Protein AF-0000000067136831 (afdb_homodimer)

Radius of gyration: 32.84 Å; Cα contacts (8 Å, |Δi|>4): 340; chains: 2; bounding box: 104×107×67 Å

Nearest PDB structures (foldseek):
  3hhc-assembly2_B  TM=8.754E-01  e=2.405E-08  Homo sapiens
  3hhc-assembly1_C  TM=9.043E-01  e=6.981E-08  Homo sapiens
  5t5w-assembly1_C  TM=9.043E-01  e=8.073E-08  Homo sapiens
  3og6-assembly1_A  TM=8.996E-01  e=2.844E-07  Homo sapiens
  3og4-assembly1_A  TM=9.057E-01  e=4.845E-07  Homo sapiens

Foldseek 3Di:
DPPPPPPPPPPPPPPPPCPPPPVPVPVQPQLQLLCLLDDDPVLVVLLVVLLVVVVVVPVVDDDDKDDQLLDDPDDLLVFALLLLLVSLLLLLVLLLVCLVPPPDPVNVVSSVSNNVVSVVSNVSSVVNCCRPPVPDDHDPRSVVSSVSNVVRVVVIDSNVSNVNSSNCVVVSSVSSSLSSCHNNRD/DPPPPPPPPPPPPPPPPPPPPPVPVVVPPQLQLLCLLDDDPVLVVLLVVLLVVVVVVPVVDDDDKDDQLLDDPDDLLVFALLLLLVSLLLLLVLLLVCLVPPPDPVNVVSSVSNNVVSVVSNVSSVVNCCRPPVPDDHDPRSVVSSVSNVVRVVVIDSNVSNVNSSNCVVVSSVSSSLSSCHNNRD

Solvent-accessible surface area (backbone atoms only — not comparable to full-atom values): 21625 Å² total; per-residue (Å²): 135,83,78,73,77,76,76,73,74,76,73,73,74,74,69,78,72,73,73,66,78,64,73,68,70,62,72,75,82,64,61,80,42,55,63,47,56,59,63,54,67,67,56,54,49,36,42,47,52,37,39,54,54,45,52,58,50,49,43,57,32,76,45,66,35,92,70,68,70,86,69,68,98,70,61,71,54,78,47,54,54,70,44,30,46,52,51,42,43,53,55,45,52,55,38,48,54,32,56,75,58,52,85,50,73,88,45,55,71,51,31,49,62,39,42,54,52,53,52,51,49,46,52,51,49,52,53,30,40,52,71,76,44,66,81,68,72,69,49,72,70,55,44,53,51,50,50,52,37,54,51,45,64,69,72,50,53,73,65,44,52,40,50,51,36,51,76,40,42,62,58,50,52,51,48,40,22,37,37,30,44,38,88,73,32,113,136,84,80,76,76,77,77,76,76,74,76,71,74,75,69,77,71,75,74,64,79,63,72,69,70,61,71,75,82,62,62,79,42,54,63,46,56,59,62,55,66,68,57,52,51,37,43,48,51,36,40,54,54,45,53,60,49,48,43,57,32,75,44,66,34,90,70,70,72,86,68,70,97,68,61,70,54,79,46,53,54,69,44,31,47,52,51,41,44,54,55,44,52,54,38,47,53,32,57,75,57,54,85,51,72,87,43,57,71,51,32,49,61,39,42,53,53,52,51,52,49,45,51,51,48,52,51,30,40,53,71,76,43,67,80,69,71,69,48,71,70,55,45,52,51,52,51,51,38,53,52,45,66,70,70,50,52,72,65,44,50,39,50,51,38,51,74,40,42,63,58,52,51,50,48,40,22,37,37,29,44,39,87,71,32,114

Organism: Gallus gallus (NCBI:txid9031)

InterPro domains:
  IPR029177 Interferon lambda [PF15177] (28-181)
  IPR029177 Interferon lambda [PTHR31943] (1-186)
  IPR038326 Interferon lambda superfamily [G3DSA:1.20.1250.60] (29-186)

Secondary structure (DSSP, 8-state):
---------------------------------GGGGS--HHHHHHHHHHHHHHHHHHHTS----S--TT--SS-GGGS-HHHHHHHHHHHHHHHHHHHHS-SSGGGHHHHHHHHHHHHHHHHHHHHHHHHH-TT----HHHHHHHHHHHHHHHHS-HHHHHHHHHHTHHHHHHHHHHHHTGGG--/---------------------------------GGGGS--HHHHHHHHHHHHHHHHHHHTS----S--TT--SS-GGGS-HHHHHHHHHHHHHHHHHHHHS-SSGGGHHHHHHHHHHHHHHHHHHHHHHHHH-TT----HHHHHHHHHHHHHHHHS-HHHHHHHHHHTHHHHHHHHHHHHTGGG--

Structure (mmCIF, N/CA/C/O backbone):
data_AF-0000000067136831-model_v1
#
loop_
_entity.id
_entity.type
_entity.pdbx_description
1 polymer 'Interferon lambda 3'
#
loop_
_atom_site.group_PDB
_atom_site.id
_atom_site.type_symbol
_atom_site.label_atom_id
_atom_site.label_alt_id
_atom_site.label_comp_id
_atom_site.label_asym_id
_atom_site.label_entity_id
_atom_site.label_seq_id
_atom_site.pdbx_PDB_ins_code
_atom_site.Cartn_x
_atom_site.Cartn_y
_atom_site.Cartn_z
_atom_site.occupancy
_atom_site.B_iso_or_equiv
_atom_site.auth_seq_id
_atom_site.auth_comp_id
_atom_site.auth_asym_id
_atom_site.auth_atom_id
_atom_site.pdbx_PDB_model_num
ATOM 1 N N . MET A 1 1 ? -68.812 -74.5 21.797 1 30.7 1 MET A N 1
ATOM 2 C CA . MET A 1 1 ? -68.312 -74.062 20.5 1 30.7 1 MET A CA 1
ATOM 3 C C . MET A 1 1 ? -67.875 -72.625 20.516 1 30.7 1 MET A C 1
ATOM 5 O O . MET A 1 1 ? -68.688 -71.75 20.406 1 30.7 1 MET A O 1
ATOM 9 N N . VAL A 1 2 ? -66.875 -72.25 21.516 1 35.44 2 VAL A N 1
ATOM 10 C CA . VAL A 1 2 ? -66.375 -70.938 21.859 1 35.44 2 VAL A CA 1
ATOM 11 C C . VAL A 1 2 ? -65.688 -70.312 20.656 1 35.44 2 VAL A C 1
ATOM 13 O O . VAL A 1 2 ? -64.75 -70.938 20.125 1 35.44 2 VAL A O 1
ATOM 16 N N . CYS A 1 3 ? -66.375 -69.625 19.812 1 36.09 3 CYS A N 1
ATOM 17 C CA . CYS A 1 3 ? -66 -68.875 18.641 1 36.09 3 CYS A CA 1
ATOM 18 C C . CYS A 1 3 ? -64.812 -67.875 18.984 1 36.09 3 CYS A C 1
ATOM 20 O O . CYS A 1 3 ? -65.062 -66.938 19.688 1 36.09 3 CYS A O 1
ATOM 22 N N . TYR A 1 4 ? -63.656 -68.438 19.406 1 35.69 4 TYR A N 1
ATOM 23 C CA . TYR A 1 4 ? -62.531 -67.562 19.688 1 35.69 4 TYR A CA 1
ATOM 24 C C . TYR A 1 4 ? -62.188 -66.688 18.484 1 35.69 4 TYR A C 1
ATOM 26 O O . TYR A 1 4 ? -62 -67.188 17.375 1 35.69 4 TYR A O 1
ATOM 34 N N . GLY A 1 5 ? -62.875 -65.562 18.422 1 35.06 5 GLY A N 1
ATOM 35 C CA . GLY A 1 5 ? -62.656 -64.5 17.406 1 35.06 5 GLY A CA 1
ATOM 36 C C . GLY A 1 5 ? -61.188 -64.188 17.203 1 35.06 5 GLY A C 1
ATOM 37 O O . GLY A 1 5 ? -60.5 -63.844 18.156 1 35.06 5 GLY A O 1
ATOM 38 N N . VAL A 1 6 ? -60.469 -64.938 16.328 1 42.94 6 VAL A N 1
ATOM 39 C CA . VAL A 1 6 ? -59.094 -64.812 15.891 1 42.94 6 VAL A CA 1
ATOM 40 C C . VAL A 1 6 ? -58.844 -63.406 15.367 1 42.94 6 VAL A C 1
ATOM 42 O O . VAL A 1 6 ? -59.469 -62.969 14.375 1 42.94 6 VAL A O 1
ATOM 45 N N . THR A 1 7 ? -58.781 -62.375 16.312 1 41.31 7 THR A N 1
ATOM 46 C CA . THR A 1 7 ? -58.406 -61.062 15.867 1 41.31 7 THR A CA 1
ATOM 47 C C . THR A 1 7 ? -57.125 -61.125 15.023 1 41.31 7 THR A C 1
ATOM 49 O O . THR A 1 7 ? -56.062 -61.562 15.5 1 41.31 7 THR A O 1
ATOM 52 N N . ILE A 1 8 ? -57.25 -61.312 13.758 1 37.69 8 ILE A N 1
ATOM 53 C CA . ILE A 1 8 ? -56.219 -61.312 12.758 1 37.69 8 ILE A CA 1
ATOM 54 C C . ILE A 1 8 ? -55.469 -59.969 12.766 1 37.69 8 ILE A C 1
ATOM 56 O O . ILE A 1 8 ? -56.062 -58.938 12.484 1 37.69 8 ILE A O 1
ATOM 60 N N . ILE A 1 9 ? -54.656 -59.75 13.828 1 41.06 9 ILE A N 1
ATOM 61 C CA . ILE A 1 9 ? -53.875 -58.531 13.789 1 41.06 9 ILE A CA 1
ATOM 62 C C . ILE A 1 9 ? -53 -58.531 12.539 1 41.06 9 ILE A C 1
ATOM 64 O O . ILE A 1 9 ? -52.156 -59.406 12.359 1 41.06 9 ILE A O 1
ATOM 68 N N . LEU A 1 10 ? -53.625 -58.125 11.422 1 38.44 10 LEU A N 1
ATOM 69 C CA . LEU A 1 10 ? -52.875 -57.938 10.18 1 38.44 10 LEU A CA 1
ATOM 70 C C . LEU A 1 10 ? -51.719 -57 10.383 1 38.44 10 LEU A C 1
ATOM 72 O O . LEU A 1 10 ? -51.906 -55.781 10.625 1 38.44 10 LEU A O 1
ATOM 76 N N . VAL A 1 11 ? -50.656 -57.406 11.094 1 41.5 11 VAL A N 1
ATOM 77 C CA . VAL A 1 11 ? -49.469 -56.594 11.195 1 41.5 11 VAL A CA 1
ATOM 78 C C . VAL A 1 11 ? -48.906 -56.312 9.797 1 41.5 11 VAL A C 1
ATOM 80 O O . VAL A 1 11 ? -48.531 -57.219 9.062 1 41.5 11 VAL A O 1
ATOM 83 N N . GLY A 1 12 ? -49.625 -55.312 9.117 1 36.88 12 GLY A N 1
ATOM 84 C CA . GLY A 1 12 ? -49.094 -54.844 7.84 1 36.88 12 GLY A CA 1
ATOM 85 C C . GLY A 1 12 ? -47.594 -54.656 7.859 1 36.88 12 GLY A C 1
ATOM 86 O O . GLY A 1 12 ? -47.031 -54.031 8.766 1 36.88 12 GLY A O 1
ATOM 87 N N . THR A 1 13 ? -46.812 -55.688 7.492 1 39.78 13 THR A N 1
ATOM 88 C CA . THR A 1 13 ? -45.375 -55.531 7.285 1 39.78 13 THR A CA 1
ATOM 89 C C . THR A 1 13 ? -45.094 -54.312 6.402 1 39.78 13 THR A C 1
ATOM 91 O O . THR A 1 13 ? -45.562 -54.25 5.266 1 39.78 13 THR A O 1
ATOM 94 N N . LEU A 1 14 ? -45.25 -53.062 7.012 1 41.44 14 LEU A N 1
ATOM 95 C CA . LEU A 1 14 ? -44.719 -51.938 6.242 1 41.44 14 LEU A CA 1
ATOM 96 C C . LEU A 1 14 ? -43.406 -52.312 5.566 1 41.44 14 LEU A C 1
ATOM 98 O O . LEU A 1 14 ? -42.5 -52.781 6.223 1 41.44 14 LEU A O 1
ATOM 102 N N . GLY A 1 15 ? -43.5 -52.781 4.348 1 37.03 15 GLY A N 1
ATOM 103 C CA . GLY A 1 15 ? -42.375 -53 3.463 1 37.03 15 GLY A CA 1
ATOM 104 C C . GLY A 1 15 ? -41.281 -51.938 3.635 1 37.03 15 GLY A C 1
ATOM 105 O O . GLY A 1 15 ? -41.562 -50.812 3.996 1 37.03 15 GLY A O 1
ATOM 106 N N . SER A 1 16 ? -40.156 -52.375 4.203 1 39.25 16 SER A N 1
ATOM 107 C CA . SER A 1 16 ? -38.906 -51.625 4.262 1 39.25 16 SER A CA 1
ATOM 108 C C . SER A 1 16 ? -38.656 -50.844 2.969 1 39.25 16 SER A C 1
ATOM 110 O O . SER A 1 16 ? -38.531 -51.438 1.895 1 39.25 16 SER A O 1
ATOM 112 N N . LEU A 1 17 ? -39.469 -49.719 2.744 1 40.5 17 LEU A N 1
ATOM 113 C CA . LEU A 1 17 ? -39 -48.875 1.659 1 40.5 17 LEU A CA 1
ATOM 114 C C . LEU A 1 17 ? -37.5 -48.844 1.584 1 40.5 17 LEU A C 1
ATOM 116 O O . LEU A 1 17 ? -36.812 -48.594 2.586 1 40.5 17 LEU A O 1
ATOM 120 N N . LEU A 1 18 ? -36.906 -49.719 0.789 1 37.38 18 LEU A N 1
ATOM 121 C CA . LEU A 1 18 ? -35.5 -49.625 0.376 1 37.38 18 LEU A CA 1
ATOM 122 C C . LEU A 1 18 ? -35.094 -48.188 0.104 1 37.38 18 LEU A C 1
ATOM 124 O O . LEU A 1 18 ? -35.625 -47.562 -0.826 1 37.38 18 LEU A O 1
ATOM 128 N N . VAL A 1 19 ? -35.156 -47.281 1.199 1 42.97 19 VAL A N 1
ATOM 129 C CA . VAL A 1 19 ? -34.438 -46.031 0.984 1 42.97 19 VAL A CA 1
ATOM 130 C C . VAL A 1 19 ? -33.188 -46.312 0.148 1 42.97 19 VAL A C 1
ATOM 132 O O . VAL A 1 19 ? -32.281 -47 0.581 1 42.97 19 VAL A O 1
ATOM 135 N N . GLY A 1 20 ? -33.312 -46.688 -1.126 1 37.66 20 GLY A N 1
ATOM 136 C CA . GLY A 1 20 ? -32.125 -46.688 -1.985 1 37.66 20 GLY A CA 1
ATOM 137 C C . GLY A 1 20 ? -31.109 -45.625 -1.596 1 37.66 20 GLY A C 1
ATOM 138 O O . GLY A 1 20 ? -31.453 -44.594 -1.014 1 37.66 20 GLY A O 1
ATOM 139 N N . ALA A 1 21 ? -29.891 -46.031 -1.22 1 42.84 21 ALA A N 1
ATOM 140 C CA . ALA A 1 21 ? -28.656 -45.25 -1.042 1 42.84 21 ALA A CA 1
ATOM 141 C C . ALA A 1 21 ? -28.562 -44.125 -2.062 1 42.84 21 ALA A C 1
ATOM 143 O O . ALA A 1 21 ? -28.281 -44.375 -3.236 1 42.84 21 ALA A O 1
ATOM 144 N N . PHE A 1 22 ? -29.656 -43.25 -2.195 1 41.94 22 PHE A N 1
ATOM 145 C CA . PHE A 1 22 ? -29.188 -42.125 -2.996 1 41.94 22 PHE A CA 1
ATOM 146 C C . PHE A 1 22 ? -27.75 -41.781 -2.674 1 41.94 22 PHE A C 1
ATOM 148 O O . PHE A 1 22 ? -27.359 -41.719 -1.504 1 41.94 22 PHE A O 1
ATOM 155 N N . PRO A 1 23 ? -26.812 -42.219 -3.502 1 41.09 23 PRO A N 1
ATOM 156 C CA . PRO A 1 23 ? -25.469 -41.719 -3.168 1 41.09 23 PRO A CA 1
ATOM 157 C C . PRO A 1 23 ? -25.5 -40.312 -2.613 1 41.09 23 PRO A C 1
ATOM 159 O O . PRO A 1 23 ? -26.203 -39.438 -3.146 1 41.09 23 PRO A O 1
ATOM 162 N N . GLN A 1 24 ? -25.812 -40.094 -1.325 1 41.28 24 GLN A N 1
ATOM 163 C CA . GLN A 1 24 ? -25.453 -38.781 -0.805 1 41.28 24 GLN A CA 1
ATOM 164 C C . GLN A 1 24 ? -24.25 -38.219 -1.54 1 41.28 24 GLN A C 1
ATOM 166 O O . GLN A 1 24 ? -23.156 -38.781 -1.495 1 41.28 24 GLN A O 1
ATOM 171 N N . VAL A 1 25 ? -24.422 -37.844 -2.824 1 40.97 25 VAL A N 1
ATOM 172 C CA . VAL A 1 25 ? -23.359 -37 -3.365 1 40.97 25 VAL A CA 1
ATOM 173 C C . VAL A 1 25 ? -22.656 -36.25 -2.229 1 40.97 25 VAL A C 1
ATOM 175 O O . VAL A 1 25 ? -23.266 -35.438 -1.523 1 40.97 25 VAL A O 1
ATOM 178 N N . THR A 1 26 ? -21.891 -36.938 -1.388 1 42.97 26 THR A N 1
ATOM 179 C CA . THR A 1 26 ? -21.016 -36.188 -0.503 1 42.97 26 THR A CA 1
ATOM 180 C C . THR A 1 26 ? -20.719 -34.812 -1.105 1 42.97 26 THR A C 1
ATOM 182 O O . THR A 1 26 ? -20.312 -34.719 -2.268 1 42.97 26 THR A O 1
ATOM 185 N N . PRO A 1 27 ? -21.438 -33.844 -0.8 1 44.62 27 PRO A N 1
ATOM 186 C CA . PRO A 1 27 ? -20.984 -32.594 -1.421 1 44.62 27 PRO A CA 1
ATOM 187 C C . PRO A 1 27 ? -19.469 -32.562 -1.652 1 44.62 27 PRO A C 1
ATOM 189 O O . PRO A 1 27 ? -18.703 -33.094 -0.843 1 44.62 27 PRO A O 1
ATOM 192 N N . LYS A 1 28 ? -18.859 -32.906 -2.834 1 49.09 28 LYS A N 1
ATOM 193 C CA . LYS A 1 28 ? -17.469 -32.688 -3.193 1 49.09 28 LYS A CA 1
ATOM 194 C C . LYS A 1 28 ? -16.734 -31.859 -2.146 1 49.09 28 LYS A C 1
ATOM 196 O O . LYS A 1 28 ? -17.172 -30.75 -1.825 1 49.09 28 LYS A O 1
ATOM 201 N N . LYS A 1 29 ? -16.156 -32.312 -1.142 1 51.41 29 LYS A N 1
ATOM 202 C CA . LYS A 1 29 ? -15.258 -31.625 -0.209 1 51.41 29 LYS A CA 1
ATOM 203 C C . LYS A 1 29 ? -14.453 -30.547 -0.915 1 51.41 29 LYS A C 1
ATOM 205 O O . LYS A 1 29 ? -13.469 -30.844 -1.597 1 51.41 29 LYS A O 1
ATOM 210 N N . SER A 1 30 ? -14.961 -29.562 -1.666 1 55.94 30 SER A N 1
ATOM 211 C CA . SER A 1 30 ? -14.328 -28.438 -2.348 1 55.94 30 SER A CA 1
ATOM 212 C C . SER A 1 30 ? -13.211 -27.828 -1.502 1 55.94 30 SER A C 1
ATOM 214 O O . SER A 1 30 ? -13.266 -27.891 -0.271 1 55.94 30 SER A O 1
ATOM 216 N N . CYS A 1 31 ? -11.961 -27.922 -2.021 1 69.62 31 CYS A N 1
ATOM 217 C CA . CYS A 1 31 ? -10.789 -27.375 -1.342 1 69.62 31 CYS A CA 1
ATOM 218 C C . CYS A 1 31 ? -11.109 -26.031 -0.71 1 69.62 31 CYS A C 1
ATOM 220 O O . CYS A 1 31 ? -11.805 -25.203 -1.311 1 69.62 31 CYS A O 1
ATOM 222 N N . SER A 1 32 ? -11.188 -25.984 0.589 1 79.44 32 SER A N 1
ATOM 223 C CA . SER A 1 32 ? -11.633 -24.859 1.388 1 79.44 32 SER A CA 1
ATOM 224 C C . SER A 1 32 ? -10.719 -23.656 1.201 1 79.44 32 SER A C 1
ATOM 226 O O . SER A 1 32 ? -9.797 -23.438 1.997 1 79.44 32 SER A O 1
ATOM 228 N N . LEU A 1 33 ? -10.492 -23.172 -0.05 1 93.06 33 LEU A N 1
ATOM 229 C CA . LEU A 1 33 ? -9.812 -21.891 -0.263 1 93.06 33 LEU A CA 1
ATOM 230 C C . LEU A 1 33 ? -10.742 -20.734 0.068 1 93.06 33 LEU A C 1
ATOM 232 O O . LEU A 1 33 ? -10.328 -19.562 0 1 93.06 33 LEU A O 1
ATOM 236 N N . SER A 1 34 ? -11.938 -21.031 0.552 1 91.81 34 SER A N 1
ATOM 237 C CA . SER A 1 34 ? -12.961 -20.016 0.737 1 91.81 34 SER A CA 1
ATOM 238 C C . SER A 1 34 ? -12.555 -19.016 1.814 1 91.81 34 SER A C 1
ATOM 240 O O . SER A 1 34 ? -12.914 -17.828 1.745 1 91.81 34 SER A O 1
ATOM 242 N N . LYS A 1 35 ? -11.758 -19.5 2.697 1 93.25 35 LYS A N 1
ATOM 243 C CA . LYS A 1 35 ? -11.359 -18.625 3.797 1 93.25 35 LYS A CA 1
ATOM 244 C C . LYS A 1 35 ? -10.453 -17.5 3.305 1 93.25 35 LYS A C 1
ATOM 246 O O . LYS A 1 35 ? -10.352 -16.453 3.947 1 93.25 35 LYS A O 1
ATOM 251 N N . TYR A 1 36 ? -9.883 -17.688 2.141 1 96.25 36 TYR A N 1
ATOM 252 C CA . TYR A 1 36 ? -8.922 -16.703 1.646 1 96.25 36 TYR A CA 1
ATOM 253 C C . TYR A 1 36 ? -9.625 -15.633 0.827 1 96.25 36 TYR A C 1
ATOM 255 O O . TYR A 1 36 ? -8.984 -14.703 0.333 1 96.25 36 TYR A O 1
ATOM 263 N N . GLN A 1 37 ? -10.938 -15.703 0.713 1 94.12 37 GLN A N 1
ATOM 264 C CA . GLN A 1 37 ? -11.703 -14.609 0.135 1 94.12 37 GLN A CA 1
ATOM 265 C C . GLN A 1 37 ? -11.68 -13.383 1.046 1 94.12 37 GLN A C 1
ATOM 267 O O . GLN A 1 37 ? -11.766 -12.25 0.572 1 94.12 37 GLN A O 1
ATOM 272 N N . PHE A 1 38 ? -11.594 -13.734 2.293 1 92.44 38 PHE A N 1
ATOM 273 C CA . PHE A 1 38 ? -11.523 -12.688 3.307 1 92.44 38 PHE A CA 1
ATOM 274 C C . PHE A 1 38 ? -10.461 -13.016 4.352 1 92.44 38 PHE A C 1
ATOM 276 O O . PHE A 1 38 ? -10.789 -13.438 5.461 1 92.44 38 PHE A O 1
ATOM 283 N N . PRO A 1 39 ? -9.25 -12.711 3.957 1 92.94 39 PRO A N 1
ATOM 284 C CA . PRO A 1 39 ? -8.203 -13.008 4.941 1 92.94 39 PRO A CA 1
ATOM 285 C C . PRO A 1 39 ? -8.422 -12.289 6.27 1 92.94 39 PRO A C 1
ATOM 287 O O . PRO A 1 39 ? -9 -11.195 6.297 1 92.94 39 PRO A O 1
ATOM 290 N N . ALA A 1 40 ? -7.953 -12.891 7.312 1 94.31 40 ALA A N 1
ATOM 291 C CA . ALA A 1 40 ? -8.109 -12.312 8.641 1 94.31 40 ALA A CA 1
ATOM 292 C C . ALA A 1 40 ? -7.461 -10.93 8.727 1 94.31 40 ALA A C 1
ATOM 294 O O . ALA A 1 40 ? -6.375 -10.719 8.18 1 94.31 40 ALA A O 1
ATOM 295 N N . PRO A 1 41 ? -8.07 -10.039 9.406 1 94.5 41 PRO A N 1
ATOM 296 C CA . PRO A 1 41 ? -7.547 -8.68 9.523 1 94.5 41 PRO A CA 1
ATOM 297 C C . PRO A 1 41 ? -6.145 -8.641 10.125 1 94.5 41 PRO A C 1
ATOM 299 O O . PRO A 1 41 ? -5.328 -7.793 9.75 1 94.5 41 PRO A O 1
ATOM 302 N N . LEU A 1 42 ? -5.879 -9.547 11.008 1 95.94 42 LEU A N 1
ATOM 303 C CA . LEU A 1 42 ? -4.562 -9.578 11.633 1 95.94 42 LEU A CA 1
ATOM 304 C C . LEU A 1 42 ? -3.479 -9.906 10.617 1 95.94 42 LEU A C 1
ATOM 306 O O . LEU A 1 42 ? -2.383 -9.336 10.664 1 95.94 42 LEU A O 1
ATOM 310 N N . GLU A 1 43 ? -3.822 -10.828 9.758 1 96.56 43 GLU A N 1
ATOM 311 C CA . GLU A 1 43 ? -2.877 -11.195 8.703 1 96.56 43 GLU A CA 1
ATOM 312 C C . GLU A 1 43 ? -2.643 -10.031 7.746 1 96.56 43 GLU A C 1
ATOM 314 O O . GLU A 1 43 ? -1.502 -9.758 7.367 1 96.56 43 GLU A O 1
ATOM 319 N N . LEU A 1 44 ? -3.68 -9.344 7.398 1 96.38 44 LEU A N 1
ATOM 320 C CA . LEU A 1 44 ? -3.576 -8.211 6.484 1 96.38 44 LEU A CA 1
ATOM 321 C C . LEU A 1 44 ? -2.783 -7.07 7.117 1 96.38 44 LEU A C 1
ATOM 323 O O . LEU A 1 44 ? -1.976 -6.422 6.445 1 96.38 44 LEU A O 1
ATOM 327 N N . LYS A 1 45 ? -3.031 -6.887 8.391 1 94.94 45 LYS A N 1
ATOM 328 C CA . LYS A 1 45 ? -2.297 -5.852 9.109 1 94.94 45 LYS A CA 1
ATOM 329 C C . LYS A 1 45 ? -0.803 -6.164 9.156 1 94.94 45 LYS A C 1
ATOM 331 O O . LYS A 1 45 ? 0.028 -5.266 9 1 94.94 45 LYS A O 1
ATOM 336 N N . ALA A 1 46 ? -0.477 -7.414 9.367 1 97.12 46 ALA A N 1
ATOM 337 C CA . ALA A 1 46 ? 0.923 -7.828 9.391 1 97.12 46 ALA A CA 1
ATOM 338 C C . ALA A 1 46 ? 1.592 -7.598 8.039 1 97.12 46 ALA A C 1
ATOM 340 O O . ALA A 1 46 ? 2.73 -7.129 7.977 1 97.12 46 ALA A O 1
ATOM 341 N N . VAL A 1 47 ? 0.91 -7.938 7.012 1 97.62 47 VAL A N 1
ATOM 342 C CA . VAL A 1 47 ? 1.44 -7.75 5.664 1 97.62 47 VAL A CA 1
ATOM 343 C C . VAL A 1 47 ? 1.615 -6.258 5.383 1 97.62 47 VAL A C 1
ATOM 345 O O . VAL A 1 47 ? 2.627 -5.844 4.812 1 97.62 47 VAL A O 1
ATOM 348 N N . TRP A 1 48 ? 0.671 -5.504 5.828 1 94.75 48 TRP A N 1
ATOM 349 C CA . TRP A 1 48 ? 0.729 -4.055 5.652 1 94.75 48 TRP A CA 1
ATOM 350 C C . TRP A 1 48 ? 1.939 -3.469 6.371 1 94.75 48 TRP A C 1
ATOM 352 O O . TRP A 1 48 ? 2.684 -2.67 5.793 1 94.75 48 TRP A O 1
ATOM 362 N N . 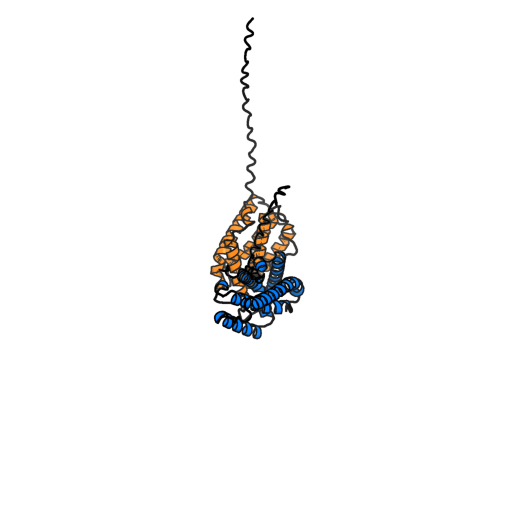ARG A 1 49 ? 2.119 -3.838 7.551 1 94.44 49 ARG A N 1
ATOM 363 C CA . ARG A 1 49 ? 3.24 -3.346 8.344 1 94.44 49 ARG A CA 1
ATOM 364 C C . ARG A 1 49 ? 4.574 -3.699 7.688 1 94.44 49 ARG A C 1
ATOM 366 O O . ARG A 1 49 ? 5.488 -2.873 7.645 1 94.44 49 ARG A O 1
ATOM 373 N N . MET A 1 50 ? 4.633 -4.879 7.266 1 97.06 50 MET A N 1
ATOM 374 C CA . MET A 1 50 ? 5.848 -5.32 6.586 1 97.06 50 MET A CA 1
ATOM 375 C C . MET A 1 50 ? 6.129 -4.461 5.359 1 97.06 50 MET A C 1
ATOM 377 O O . MET A 1 50 ? 7.25 -3.994 5.164 1 97.06 50 MET A O 1
ATOM 381 N N . LYS A 1 51 ? 5.117 -4.281 4.566 1 96.44 51 LYS A N 1
ATOM 382 C CA . LYS A 1 51 ? 5.305 -3.498 3.35 1 96.44 51 LYS A CA 1
ATOM 383 C C . LYS A 1 51 ? 5.707 -2.062 3.674 1 96.44 51 LYS A C 1
ATOM 385 O O . LYS A 1 51 ? 6.605 -1.508 3.039 1 96.44 51 LYS A O 1
ATOM 390 N N . GLU A 1 52 ? 5.062 -1.502 4.645 1 93.06 52 GLU A N 1
ATOM 391 C CA . GLU A 1 52 ? 5.387 -0.137 5.051 1 93.06 52 GLU A CA 1
ATOM 392 C C . GLU A 1 52 ? 6.84 -0.025 5.504 1 93.06 52 GLU A C 1
ATOM 394 O O . GLU A 1 52 ? 7.539 0.918 5.129 1 93.06 52 GLU A O 1
ATOM 399 N N . GLN A 1 53 ? 7.188 -0.935 6.297 1 93.19 53 GLN A N 1
ATOM 400 C CA . GLN A 1 53 ? 8.57 -0.938 6.754 1 93.19 53 GLN A CA 1
ATOM 401 C C . GLN A 1 53 ? 9.539 -1.073 5.578 1 93.19 53 GLN A C 1
ATOM 403 O O . GLN A 1 53 ? 10.57 -0.4 5.535 1 93.19 53 GLN A O 1
ATOM 408 N N . PHE A 1 54 ? 9.227 -1.904 4.656 1 94.81 54 PHE A N 1
ATOM 409 C CA . PHE A 1 54 ? 10.102 -2.129 3.514 1 94.81 54 PHE A CA 1
ATOM 410 C C . PHE A 1 54 ? 10.195 -0.878 2.646 1 94.81 54 PHE A C 1
ATOM 412 O O . PHE A 1 54 ? 11.258 -0.57 2.102 1 94.81 54 PHE A O 1
ATOM 419 N N . GLU A 1 55 ? 9.086 -0.225 2.463 1 92.31 55 GLU A N 1
ATOM 420 C CA . GLU A 1 55 ? 9.086 1.014 1.69 1 92.31 55 GLU A CA 1
ATOM 421 C C . GLU A 1 55 ? 10.039 2.041 2.291 1 92.31 55 GLU A C 1
ATOM 423 O O . GLU A 1 55 ? 10.75 2.734 1.562 1 92.31 55 GLU A O 1
ATOM 428 N N . ASP A 1 56 ? 10.125 2.062 3.605 1 89.19 56 ASP A N 1
ATOM 429 C CA . ASP A 1 56 ? 11.062 2.957 4.285 1 89.19 56 ASP A CA 1
ATOM 430 C C . ASP A 1 56 ? 12.508 2.553 4.012 1 89.19 56 ASP A C 1
ATOM 432 O O . ASP A 1 56 ? 13.375 3.41 3.832 1 89.19 56 ASP A O 1
ATOM 436 N N . ILE A 1 57 ? 12.633 1.307 3.943 1 88.44 57 ILE A N 1
ATOM 437 C CA . ILE A 1 57 ? 13.977 0.786 3.695 1 88.44 57 ILE A CA 1
ATOM 438 C C . ILE A 1 57 ? 14.375 1.057 2.246 1 88.44 57 ILE A C 1
ATOM 440 O O . ILE A 1 57 ? 15.508 1.445 1.97 1 88.44 57 ILE A O 1
ATOM 444 N N . MET A 1 58 ? 13.469 0.838 1.381 1 88.12 58 MET A N 1
ATOM 445 C CA . MET A 1 58 ? 13.727 0.98 -0.049 1 88.12 58 MET A CA 1
ATOM 446 C C . MET A 1 58 ? 14.102 2.418 -0.395 1 88.12 58 MET A C 1
ATOM 448 O O . MET A 1 58 ? 14.922 2.654 -1.28 1 88.12 58 MET A O 1
ATOM 452 N N . LEU A 1 59 ? 13.508 3.426 0.297 1 87.5 59 LEU A N 1
ATOM 453 C CA . LEU A 1 59 ? 13.797 4.836 0.064 1 87.5 59 LEU A CA 1
ATOM 454 C C . LEU A 1 59 ? 15.266 5.141 0.355 1 87.5 59 LEU A C 1
ATOM 456 O O . LEU A 1 59 ? 15.875 5.98 -0.314 1 87.5 59 LEU A O 1
ATOM 460 N N . LEU A 1 60 ? 15.875 4.355 1.207 1 85.75 60 LEU A N 1
ATOM 461 C CA . LEU A 1 60 ? 17.219 4.676 1.674 1 85.75 60 LEU A CA 1
ATOM 462 C C . LEU A 1 60 ? 18.266 3.807 0.976 1 85.75 60 LEU A C 1
ATOM 464 O O . LEU A 1 60 ? 19.453 3.9 1.271 1 85.75 60 LEU A O 1
ATOM 468 N N . THR A 1 61 ? 17.766 2.979 0.125 1 82.81 61 THR A N 1
ATOM 469 C CA . THR A 1 61 ? 18.703 2.074 -0.543 1 82.81 61 THR A CA 1
ATOM 470 C C . THR A 1 61 ? 18.609 2.229 -2.059 1 82.81 61 THR A C 1
ATOM 472 O O . THR A 1 61 ? 17.562 2.609 -2.588 1 82.81 61 THR A O 1
ATOM 475 N N . ASN A 1 62 ? 19.703 2.072 -2.65 1 77.31 62 ASN A N 1
ATOM 476 C CA . ASN A 1 62 ? 19.766 2.092 -4.109 1 77.31 62 ASN A CA 1
ATOM 477 C C . ASN A 1 62 ? 19.391 0.736 -4.703 1 77.31 62 ASN A C 1
ATOM 479 O O . ASN A 1 62 ? 20.016 -0.278 -4.387 1 77.31 62 ASN A O 1
ATOM 483 N N . ARG A 1 63 ? 18.219 0.727 -5.418 1 76.5 63 ARG A N 1
ATOM 484 C CA . ARG A 1 63 ? 17.797 -0.518 -6.059 1 76.5 63 ARG A CA 1
ATOM 485 C C . ARG A 1 63 ? 17.312 -0.264 -7.484 1 76.5 63 ARG A C 1
ATOM 487 O O . ARG A 1 63 ? 16.375 0.512 -7.695 1 76.5 63 ARG A O 1
ATOM 494 N N . LYS A 1 64 ? 18.094 -0.633 -8.383 1 84.44 64 LYS A N 1
ATOM 495 C CA . LYS A 1 64 ? 17.625 -0.618 -9.766 1 84.44 64 LYS A CA 1
ATOM 496 C C . LYS A 1 64 ? 17.406 -2.035 -10.289 1 84.44 64 LYS A C 1
ATOM 498 O O . LYS A 1 64 ? 18.359 -2.818 -10.383 1 84.44 64 LYS A O 1
ATOM 503 N N . CYS A 1 65 ? 16.203 -2.287 -10.539 1 91.25 65 CYS A N 1
ATOM 504 C CA . CYS A 1 65 ? 15.828 -3.596 -11.07 1 91.25 65 CYS A CA 1
ATOM 505 C C . CYS A 1 65 ? 15.672 -3.545 -12.578 1 91.25 65 CYS A C 1
ATOM 507 O O . CYS A 1 65 ? 15.547 -2.465 -13.164 1 91.25 65 CYS A O 1
ATOM 509 N N . ASN A 1 66 ? 15.773 -4.754 -13.195 1 90.25 66 ASN A N 1
ATOM 510 C CA . ASN A 1 66 ? 15.781 -4.797 -14.656 1 90.25 66 ASN A CA 1
ATOM 511 C C . ASN A 1 66 ? 14.453 -5.32 -15.203 1 90.25 66 ASN A C 1
ATOM 513 O O . ASN A 1 66 ? 14.156 -5.141 -16.391 1 90.25 66 ASN A O 1
ATOM 517 N N . THR A 1 67 ? 13.773 -5.945 -14.266 1 89.19 67 THR A N 1
ATOM 518 C CA . THR A 1 67 ? 12.57 -6.609 -14.742 1 89.19 67 THR A CA 1
ATOM 519 C C . THR A 1 67 ? 11.406 -6.383 -13.781 1 89.19 67 THR A C 1
ATOM 521 O O . THR A 1 67 ? 11.609 -6.234 -12.578 1 89.19 67 THR A O 1
ATOM 524 N N . ARG A 1 68 ? 10.273 -6.344 -14.383 1 90.81 68 ARG A N 1
ATOM 525 C CA . ARG A 1 68 ? 9.031 -6.352 -13.617 1 90.81 68 ARG A CA 1
ATOM 526 C C . ARG A 1 68 ? 8.5 -7.77 -13.453 1 90.81 68 ARG A C 1
ATOM 528 O O . ARG A 1 68 ? 7.734 -8.258 -14.289 1 90.81 68 ARG A O 1
ATOM 535 N N . LEU A 1 69 ? 8.742 -8.312 -12.367 1 93.88 69 LEU A N 1
ATOM 536 C CA . LEU A 1 69 ? 8.57 -9.75 -12.18 1 93.88 69 LEU A CA 1
ATOM 537 C C . LEU A 1 69 ? 7.094 -10.125 -12.172 1 93.88 69 LEU A C 1
ATOM 539 O O . LEU A 1 69 ? 6.715 -11.164 -12.719 1 93.88 69 LEU A O 1
ATOM 543 N N . PHE A 1 70 ? 6.199 -9.289 -11.648 1 94.12 70 PHE A N 1
ATOM 544 C CA . PHE A 1 70 ? 4.801 -9.664 -11.469 1 94.12 70 PHE A CA 1
ATOM 545 C C . PHE A 1 70 ? 3.932 -9.062 -12.562 1 94.12 70 PHE A C 1
ATOM 547 O O . PHE A 1 70 ? 2.703 -9.156 -12.508 1 94.12 70 PHE A O 1
ATOM 554 N N . HIS A 1 71 ? 4.562 -8.406 -13.492 1 91.62 71 HIS A N 1
ATOM 555 C CA . HIS A 1 71 ? 3.801 -7.746 -14.547 1 91.62 71 HIS A CA 1
ATOM 556 C C . HIS A 1 71 ? 3.203 -8.766 -15.516 1 91.62 71 HIS A C 1
ATOM 558 O O . HIS A 1 71 ? 3.861 -9.742 -15.883 1 91.62 71 HIS A O 1
ATOM 564 N N . ARG A 1 72 ? 2.043 -8.555 -15.852 1 92.12 72 ARG A N 1
ATOM 565 C CA . ARG A 1 72 ? 1.348 -9.336 -16.859 1 92.12 72 ARG A CA 1
ATOM 566 C C . ARG A 1 72 ? 0.347 -8.484 -17.625 1 92.12 72 ARG A C 1
ATOM 568 O O . ARG A 1 72 ? -0.18 -7.504 -17.094 1 92.12 72 ARG A O 1
ATOM 575 N N . LYS A 1 73 ? 0.078 -8.797 -18.859 1 90.44 73 LYS A N 1
ATOM 576 C CA . LYS A 1 73 ? -0.773 -8.008 -19.734 1 90.44 73 LYS A CA 1
ATOM 577 C C . LYS A 1 73 ? -2.219 -8.492 -19.703 1 90.44 73 LYS A C 1
ATOM 579 O O . LYS A 1 73 ? -3.066 -8.008 -20.453 1 90.44 73 LYS A O 1
ATOM 584 N N . TRP A 1 74 ? -2.479 -9.516 -18.891 1 93.81 74 TRP A N 1
ATOM 585 C CA . TRP A 1 74 ? -3.811 -10.109 -18.781 1 93.81 74 TRP A CA 1
ATOM 586 C C . TRP A 1 74 ? -4.285 -10.117 -17.328 1 93.81 74 TRP A C 1
ATOM 588 O O . TRP A 1 74 ? -3.482 -9.969 -16.406 1 93.81 74 TRP A O 1
ATOM 598 N N . ASP A 1 75 ? -5.625 -10.281 -17.25 1 94.94 75 ASP A N 1
ATOM 599 C CA . ASP A 1 75 ? -6.25 -10.32 -15.93 1 94.94 75 ASP A CA 1
ATOM 600 C C . ASP A 1 75 ? -6.418 -11.758 -15.438 1 94.94 75 ASP A C 1
ATOM 602 O O . ASP A 1 75 ? -6.812 -12.633 -16.203 1 94.94 75 ASP A O 1
ATOM 606 N N . ILE A 1 76 ? -6.145 -11.938 -14.18 1 96.44 76 ILE A N 1
ATOM 607 C CA . ILE A 1 76 ? -6.223 -13.266 -13.578 1 96.44 76 ILE A CA 1
ATOM 608 C C . ILE A 1 76 ? -7.641 -13.82 -13.734 1 96.44 76 ILE A C 1
ATOM 610 O O . ILE A 1 76 ? -7.832 -15.039 -13.828 1 96.44 76 ILE A O 1
ATOM 614 N N . ALA A 1 77 ? -8.602 -12.992 -13.844 1 96.56 77 ALA A N 1
ATOM 615 C CA . ALA A 1 77 ? -10 -13.43 -13.938 1 96.56 77 ALA A CA 1
ATOM 616 C C . ALA A 1 77 ? -10.266 -14.141 -15.258 1 96.56 77 ALA A C 1
ATOM 618 O O . ALA A 1 77 ? -11.242 -14.875 -15.383 1 96.56 77 ALA A O 1
ATOM 619 N N . GLU A 1 78 ? -9.438 -13.914 -16.234 1 96 78 GLU A N 1
ATOM 620 C CA . GLU A 1 78 ? -9.578 -14.531 -17.547 1 96 78 GLU A CA 1
ATOM 621 C C . GLU A 1 78 ? -9.109 -15.984 -17.531 1 96 78 GLU A C 1
ATOM 623 O O . GLU A 1 78 ? -9.391 -16.75 -18.453 1 96 78 GLU A O 1
ATOM 628 N N . LEU A 1 79 ? -8.422 -16.438 -16.469 1 97.31 79 LEU A N 1
ATOM 629 C CA . LEU A 1 79 ? -7.836 -17.766 -16.391 1 97.31 79 LEU A CA 1
ATOM 630 C C . LEU A 1 79 ? -8.828 -18.766 -15.781 1 97.31 79 LEU A C 1
ATOM 632 O O . LEU A 1 79 ? -9.766 -18.359 -15.094 1 97.31 79 LEU A O 1
ATOM 636 N N . SER A 1 80 ? -8.609 -20 -16.125 1 96.31 80 SER A N 1
ATOM 637 C CA . SER A 1 80 ? -9.367 -21.047 -15.438 1 96.31 80 SER A CA 1
ATOM 638 C C . SER A 1 80 ? -8.992 -21.125 -13.961 1 96.31 80 SER A C 1
ATOM 640 O O . SER A 1 80 ? -7.93 -20.656 -13.555 1 96.31 80 SER A O 1
ATOM 642 N N . VAL A 1 81 ? -9.789 -21.719 -13.156 1 95.19 81 VAL A N 1
ATOM 643 C CA . VAL A 1 81 ? -9.578 -21.781 -11.711 1 95.19 81 VAL A CA 1
ATOM 644 C C . VAL A 1 81 ? -8.266 -22.5 -11.406 1 95.19 81 VAL A C 1
ATOM 646 O O . VAL A 1 81 ? -7.438 -21.984 -10.641 1 95.19 81 VAL A O 1
ATOM 649 N N . PRO A 1 82 ? -7.941 -23.625 -12.031 1 96.81 82 PRO A N 1
ATOM 650 C CA . PRO A 1 82 ? -6.652 -24.266 -11.75 1 96.81 82 PRO A CA 1
ATOM 651 C C . PRO A 1 82 ? -5.465 -23.406 -12.18 1 96.81 82 PRO A C 1
ATOM 653 O O . PRO A 1 82 ? -4.422 -23.422 -11.516 1 96.81 82 PRO A O 1
ATOM 656 N N . ASP A 1 83 ? -5.629 -22.688 -13.305 1 98.25 83 ASP A N 1
ATOM 657 C CA . ASP A 1 83 ? -4.582 -21.766 -13.734 1 98.25 83 ASP A CA 1
ATOM 658 C C . ASP A 1 83 ? -4.355 -20.672 -12.695 1 98.25 83 ASP A C 1
ATOM 660 O O . ASP A 1 83 ? -3.213 -20.281 -12.43 1 98.25 83 ASP A O 1
ATOM 664 N N . ARG A 1 84 ? -5.449 -20.188 -12.141 1 98.06 84 ARG A N 1
ATOM 665 C CA . ARG A 1 84 ? -5.336 -19.156 -11.125 1 98.06 84 ARG A CA 1
ATOM 666 C C . ARG A 1 84 ? -4.59 -19.656 -9.898 1 98.06 84 ARG A C 1
ATOM 668 O O . ARG A 1 84 ? -3.736 -18.969 -9.344 1 98.06 84 ARG A O 1
ATOM 675 N N . ILE A 1 85 ? -4.902 -2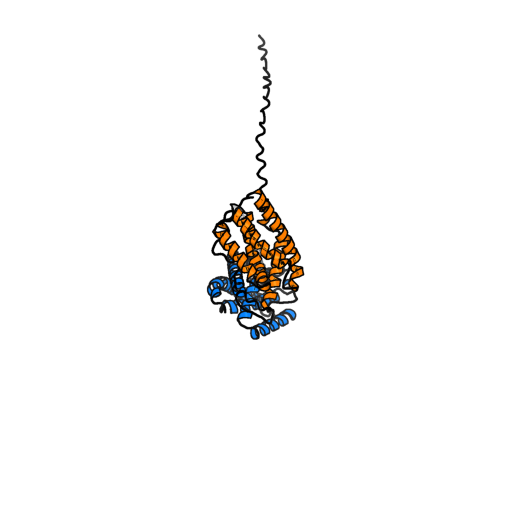0.859 -9.484 1 97.69 85 ILE A N 1
ATOM 676 C CA . ILE A 1 85 ? -4.246 -21.469 -8.336 1 97.69 85 ILE A CA 1
ATOM 677 C C . ILE A 1 85 ? -2.756 -21.625 -8.625 1 97.69 85 ILE A C 1
ATOM 679 O O . ILE A 1 85 ? -1.914 -21.312 -7.781 1 97.69 85 ILE A O 1
ATOM 683 N N . THR A 1 86 ? -2.461 -22.031 -9.789 1 98.25 86 THR A N 1
ATOM 684 C CA . THR A 1 86 ? -1.076 -22.234 -10.203 1 98.25 86 THR A CA 1
ATOM 685 C C . THR A 1 86 ? -0.317 -20.922 -10.234 1 98.25 86 THR A C 1
ATOM 687 O O . THR A 1 86 ? 0.84 -20.844 -9.812 1 98.25 86 THR A O 1
ATOM 690 N N . LEU A 1 87 ? -0.962 -19.891 -10.734 1 98.44 87 LEU A N 1
ATOM 691 C CA . LEU A 1 87 ? -0.355 -18.562 -10.781 1 98.44 87 LEU A CA 1
ATOM 692 C C . LEU A 1 87 ? -0.008 -18.078 -9.383 1 98.44 87 LEU A C 1
ATOM 694 O O . LEU A 1 87 ? 1.12 -17.641 -9.133 1 98.44 87 LEU A O 1
ATOM 698 N N . VAL A 1 88 ? -0.992 -18.188 -8.492 1 98.5 88 VAL A N 1
ATOM 699 C CA . VAL A 1 88 ? -0.8 -17.688 -7.129 1 98.5 88 VAL A CA 1
ATOM 700 C C . VAL A 1 88 ? 0.291 -18.5 -6.434 1 98.5 88 VAL A C 1
ATOM 702 O O . VAL A 1 88 ? 1.106 -17.938 -5.691 1 98.5 88 VAL A O 1
ATOM 705 N N . GLU A 1 89 ? 0.315 -19.719 -6.695 1 98.19 89 GLU A N 1
ATOM 706 C CA . GLU A 1 89 ? 1.354 -20.562 -6.109 1 98.19 89 GLU A CA 1
ATOM 707 C C . GLU A 1 89 ? 2.744 -20.125 -6.551 1 98.19 89 GLU A C 1
ATOM 709 O O . GLU A 1 89 ? 3.674 -20.078 -5.746 1 98.19 89 GLU A O 1
ATOM 714 N N . ALA A 1 90 ? 2.859 -19.812 -7.785 1 98.25 90 ALA A N 1
ATOM 715 C CA . ALA A 1 90 ? 4.145 -19.359 -8.305 1 98.25 90 ALA A CA 1
ATOM 716 C C . ALA A 1 90 ? 4.551 -18.031 -7.672 1 98.25 90 ALA A C 1
ATOM 718 O O . ALA A 1 90 ? 5.715 -17.828 -7.316 1 98.25 90 ALA A O 1
ATOM 719 N N . GLU A 1 91 ? 3.627 -17.141 -7.574 1 98.62 91 GLU A N 1
ATOM 720 C CA . GLU A 1 91 ? 3.883 -15.875 -6.906 1 98.62 91 GLU A CA 1
ATOM 721 C C . GLU A 1 91 ? 4.316 -16.094 -5.461 1 98.62 91 GLU A C 1
ATOM 723 O O . GLU A 1 91 ? 5.262 -15.453 -4.988 1 98.62 91 GLU A O 1
ATOM 728 N N . LEU A 1 92 ? 3.621 -17.016 -4.797 1 98.62 92 LEU A N 1
ATOM 729 C CA . LEU A 1 92 ? 3.904 -17.281 -3.395 1 98.62 92 LEU A CA 1
ATOM 730 C C . LEU A 1 92 ? 5.27 -17.953 -3.236 1 98.62 92 LEU A C 1
ATOM 732 O O . LEU A 1 92 ? 5.969 -17.719 -2.248 1 98.62 92 LEU A O 1
ATOM 736 N N . ASP A 1 93 ? 5.598 -18.734 -4.184 1 98.06 93 ASP A N 1
ATOM 737 C CA . ASP A 1 93 ? 6.906 -19.391 -4.137 1 98.06 93 ASP A CA 1
ATOM 738 C C . ASP A 1 93 ? 8.023 -18.344 -4.074 1 98.06 93 ASP A C 1
ATOM 740 O O . ASP A 1 93 ? 8.93 -18.453 -3.246 1 98.06 93 ASP A O 1
ATOM 744 N N . LEU A 1 94 ? 7.93 -17.406 -4.895 1 98.06 94 LEU A N 1
ATOM 745 C CA . LEU A 1 94 ? 8.922 -16.328 -4.891 1 98.06 94 LEU A CA 1
ATOM 746 C C . LEU A 1 94 ? 8.859 -15.539 -3.588 1 98.06 94 LEU A C 1
ATOM 748 O O . LEU A 1 94 ? 9.891 -15.273 -2.971 1 98.06 94 LEU A O 1
ATOM 752 N N . THR A 1 95 ? 7.672 -15.156 -3.17 1 98.31 95 THR A N 1
ATOM 753 C CA . THR A 1 95 ? 7.48 -14.32 -1.992 1 98.31 95 THR A CA 1
ATOM 754 C C . THR A 1 95 ? 7.977 -15.023 -0.735 1 98.31 95 THR A C 1
ATOM 756 O O . THR A 1 95 ? 8.688 -14.43 0.077 1 98.31 95 THR A O 1
ATOM 759 N N . ILE A 1 96 ? 7.672 -16.266 -0.611 1 98.38 96 ILE A N 1
ATOM 760 C CA . ILE A 1 96 ? 8.078 -17.047 0.555 1 98.38 96 ILE A CA 1
ATOM 761 C C . ILE A 1 96 ? 9.594 -17.219 0.562 1 98.38 96 ILE A C 1
ATOM 763 O O . ILE A 1 96 ? 10.234 -17.109 1.612 1 98.38 96 ILE A O 1
ATOM 767 N N . THR A 1 97 ? 10.133 -17.438 -0.574 1 96.62 97 THR A N 1
ATOM 768 C CA . THR A 1 97 ? 11.578 -17.594 -0.681 1 96.62 97 THR A CA 1
ATOM 769 C C . THR A 1 97 ? 12.297 -16.344 -0.184 1 96.62 97 THR A C 1
ATOM 771 O O . THR A 1 97 ? 13.258 -16.438 0.589 1 96.62 97 THR A O 1
ATOM 774 N N . VAL A 1 98 ? 11.852 -15.219 -0.598 1 96 98 VAL A N 1
ATOM 775 C CA . VAL A 1 98 ? 12.539 -13.984 -0.248 1 96 98 VAL A CA 1
ATOM 776 C C . VAL A 1 98 ? 12.305 -13.656 1.226 1 96 98 VAL A C 1
ATOM 778 O O . VAL A 1 98 ? 13.195 -13.133 1.9 1 96 98 VAL A O 1
ATOM 781 N N . LEU A 1 99 ? 11.094 -13.961 1.771 1 97 99 LEU A N 1
ATOM 782 C CA . LEU A 1 99 ? 10.781 -13.648 3.164 1 97 99 LEU A CA 1
ATOM 783 C C . LEU A 1 99 ? 11.523 -14.594 4.105 1 97 99 LEU A C 1
ATOM 785 O O . LEU A 1 99 ? 11.766 -14.258 5.266 1 97 99 LEU A O 1
ATOM 789 N N . THR A 1 100 ? 11.828 -15.766 3.637 1 95.5 100 THR A N 1
ATOM 790 C CA . THR A 1 100 ? 12.586 -16.719 4.434 1 95.5 100 THR A CA 1
ATOM 791 C C . THR A 1 100 ? 14.031 -16.281 4.598 1 95.5 100 THR A C 1
ATOM 793 O O . THR A 1 100 ? 14.648 -16.516 5.637 1 95.5 100 THR A O 1
ATOM 796 N N . ASN A 1 101 ? 14.5 -15.562 3.516 1 92.5 101 ASN A N 1
ATOM 797 C CA . ASN A 1 101 ? 15.867 -15.062 3.531 1 92.5 101 ASN A CA 1
ATOM 798 C C . ASN A 1 101 ? 15.938 -13.602 3.102 1 92.5 101 ASN A C 1
ATOM 800 O O . ASN A 1 101 ? 16.484 -13.281 2.045 1 92.5 101 ASN A O 1
ATOM 804 N N . PRO A 1 102 ? 15.477 -12.797 4.008 1 92.69 102 PRO A N 1
ATOM 805 C CA . PRO A 1 102 ? 15.461 -11.383 3.613 1 92.69 102 PRO A CA 1
ATOM 806 C C . PRO A 1 102 ? 16.859 -10.781 3.514 1 92.69 102 PRO A C 1
ATOM 808 O O . PRO A 1 102 ? 17.734 -11.125 4.309 1 92.69 102 PRO A O 1
ATOM 811 N N . THR A 1 103 ? 17.016 -10.016 2.527 1 89 103 THR A N 1
ATOM 812 C CA . THR A 1 103 ? 18.281 -9.328 2.352 1 89 103 THR A CA 1
ATOM 813 C C . THR A 1 103 ? 18.422 -8.164 3.33 1 89 103 THR A C 1
ATOM 815 O O . THR A 1 103 ? 19.531 -7.715 3.625 1 89 103 THR A O 1
ATOM 818 N N . THR A 1 104 ? 17.297 -7.715 3.727 1 85 104 THR A N 1
ATOM 819 C CA . THR A 1 104 ? 17.25 -6.602 4.664 1 85 104 THR A CA 1
ATOM 820 C C . THR A 1 104 ? 17.062 -7.102 6.094 1 85 104 THR A C 1
ATOM 822 O O . THR A 1 104 ? 15.992 -7.602 6.441 1 85 104 THR A O 1
ATOM 825 N N . GLN A 1 105 ? 17.953 -6.988 6.902 1 86 105 GLN A N 1
ATOM 826 C CA . GLN A 1 105 ? 17.953 -7.547 8.25 1 86 105 GLN A CA 1
ATOM 827 C C . GLN A 1 105 ? 16.828 -6.957 9.086 1 86 105 GLN A C 1
ATOM 829 O O . GLN A 1 105 ? 16.219 -7.656 9.906 1 86 105 GLN A O 1
ATOM 834 N N . ARG A 1 106 ? 16.453 -5.715 8.82 1 86.44 106 ARG A N 1
ATOM 835 C CA . ARG A 1 106 ? 15.438 -5.027 9.617 1 86.44 106 ARG A CA 1
ATOM 836 C C . ARG A 1 106 ? 14.055 -5.617 9.367 1 86.44 106 ARG A C 1
ATOM 838 O O . ARG A 1 106 ? 13.125 -5.391 10.148 1 86.44 106 ARG A O 1
ATOM 845 N N . LEU A 1 107 ? 13.992 -6.469 8.359 1 92.69 107 LEU A N 1
ATOM 846 C CA . LEU A 1 107 ? 12.695 -7.02 7.973 1 92.69 107 LEU A CA 1
ATOM 847 C C . LEU A 1 107 ? 12.477 -8.391 8.609 1 92.69 107 LEU A C 1
ATOM 849 O O . LEU A 1 107 ? 11.359 -8.914 8.594 1 92.69 107 LEU A O 1
ATOM 853 N N . ALA A 1 108 ? 13.422 -8.984 9.195 1 89.94 108 ALA A N 1
ATOM 854 C CA . ALA A 1 108 ? 13.352 -10.367 9.656 1 89.94 108 ALA A CA 1
ATOM 855 C C . ALA A 1 108 ? 12.234 -10.547 10.68 1 89.94 108 ALA A C 1
ATOM 857 O O . ALA A 1 108 ? 11.461 -11.5 10.594 1 89.94 108 ALA A O 1
ATOM 858 N N . GLU A 1 109 ? 12.117 -9.656 11.516 1 91.88 109 GLU A N 1
ATOM 859 C CA . GLU A 1 109 ? 11.102 -9.773 12.555 1 91.88 109 GLU A CA 1
ATOM 860 C C . GLU A 1 109 ? 9.703 -9.547 12 1 91.88 109 GLU A C 1
ATOM 862 O O . GLU A 1 109 ? 8.781 -10.32 12.281 1 91.88 109 GLU A O 1
ATOM 867 N N . THR A 1 110 ? 9.586 -8.586 11.227 1 94.81 110 THR A N 1
ATOM 868 C CA . THR A 1 110 ? 8.266 -8.203 10.742 1 94.81 110 THR A CA 1
ATOM 869 C C . THR A 1 110 ? 7.777 -9.18 9.672 1 94.81 110 THR A C 1
ATOM 871 O O . THR A 1 110 ? 6.574 -9.273 9.406 1 94.81 110 THR A O 1
ATOM 874 N N . CYS A 1 111 ? 8.672 -9.961 9.156 1 96.25 111 CYS A N 1
ATOM 875 C CA . CYS A 1 111 ? 8.312 -10.883 8.086 1 96.25 111 CYS A CA 1
ATOM 876 C C . CYS A 1 111 ? 7.762 -12.188 8.648 1 96.25 111 CYS A C 1
ATOM 878 O O . CYS A 1 111 ? 7.156 -12.977 7.922 1 96.25 111 CYS A O 1
ATOM 880 N N . GLN A 1 112 ? 7.91 -12.469 9.922 1 95.81 112 GLN A N 1
ATOM 881 C CA . GLN A 1 112 ? 7.621 -13.773 10.5 1 95.81 112 GLN A CA 1
ATOM 882 C C . GLN A 1 112 ? 6.148 -14.133 10.344 1 95.81 112 GLN A C 1
ATOM 884 O O . GLN A 1 112 ? 5.816 -15.195 9.812 1 95.81 112 GLN A O 1
ATOM 889 N N . GLN A 1 113 ? 5.273 -13.211 10.695 1 97.19 113 GLN A N 1
ATOM 890 C CA . GLN A 1 113 ? 3.842 -13.492 10.641 1 97.19 113 GLN A CA 1
ATOM 891 C C . GLN A 1 113 ? 3.355 -13.602 9.195 1 97.19 113 GLN A C 1
ATOM 893 O O . GLN A 1 113 ? 2.672 -14.562 8.836 1 97.19 113 GLN A O 1
ATOM 898 N N . PRO A 1 114 ? 3.709 -12.633 8.344 1 98.31 114 PRO A N 1
ATOM 899 C CA . PRO A 1 114 ? 3.336 -12.797 6.941 1 98.31 114 PRO A CA 1
ATOM 900 C C . PRO A 1 114 ? 3.852 -14.102 6.34 1 98.31 114 PRO A C 1
ATOM 902 O O . PRO A 1 114 ? 3.135 -14.766 5.59 1 98.31 114 PRO A O 1
ATOM 905 N N . LEU A 1 115 ? 5.059 -14.477 6.754 1 98.19 115 LEU A N 1
ATOM 906 C CA . LEU A 1 115 ? 5.656 -15.703 6.234 1 98.19 115 LEU A CA 1
ATOM 907 C C . LEU A 1 115 ? 4.844 -16.922 6.652 1 98.19 115 LEU A C 1
ATOM 909 O O . LEU A 1 115 ? 4.574 -17.812 5.836 1 98.19 115 LEU A O 1
ATOM 913 N N . ALA A 1 116 ? 4.457 -17 7.832 1 97.81 116 ALA A N 1
ATOM 914 C CA . ALA A 1 116 ? 3.641 -18.109 8.32 1 97.81 116 ALA A CA 1
ATOM 915 C C . ALA A 1 116 ? 2.303 -18.172 7.59 1 97.81 116 ALA A C 1
ATOM 917 O O . ALA A 1 116 ? 1.858 -19.25 7.18 1 97.81 116 ALA A O 1
ATOM 918 N N . PHE A 1 117 ? 1.689 -17.094 7.445 1 98.44 117 PHE A N 1
ATOM 919 C CA . PHE A 1 117 ? 0.41 -16.984 6.754 1 98.44 117 PHE A CA 1
ATOM 920 C C . PHE A 1 117 ? 0.532 -17.469 5.312 1 98.44 117 PHE A C 1
ATOM 922 O O . PHE A 1 117 ? -0.221 -18.344 4.879 1 98.44 117 PHE A O 1
ATOM 929 N N . LEU A 1 118 ? 1.513 -16.922 4.617 1 98.5 118 LEU A N 1
ATOM 930 C CA . LEU A 1 118 ? 1.665 -17.234 3.201 1 98.5 118 LEU A CA 1
ATOM 931 C C . LEU A 1 118 ? 2.07 -18.688 3.002 1 98.5 118 LEU A C 1
ATOM 933 O O . LEU A 1 118 ? 1.68 -19.312 2.014 1 98.5 118 LEU A O 1
ATOM 937 N N . THR A 1 119 ? 2.84 -19.25 3.914 1 98.25 119 THR A N 1
ATOM 938 C CA . THR A 1 119 ? 3.221 -20.656 3.842 1 98.25 119 THR A CA 1
ATOM 939 C C . THR A 1 119 ? 1.998 -21.547 3.984 1 98.25 119 THR A C 1
ATOM 941 O O . THR A 1 119 ? 1.854 -22.531 3.256 1 98.25 119 THR A O 1
ATOM 944 N N . GLN A 1 120 ? 1.175 -21.156 4.898 1 97.12 120 GLN A N 1
ATOM 945 C CA . GLN A 1 120 ? -0.066 -21.906 5.059 1 97.12 120 GLN A CA 1
ATOM 946 C C . GLN A 1 120 ? -0.918 -21.844 3.793 1 97.12 120 GLN A C 1
ATOM 948 O O . GLN A 1 120 ? -1.497 -22.844 3.373 1 97.12 120 GLN A O 1
ATOM 953 N N . VAL A 1 12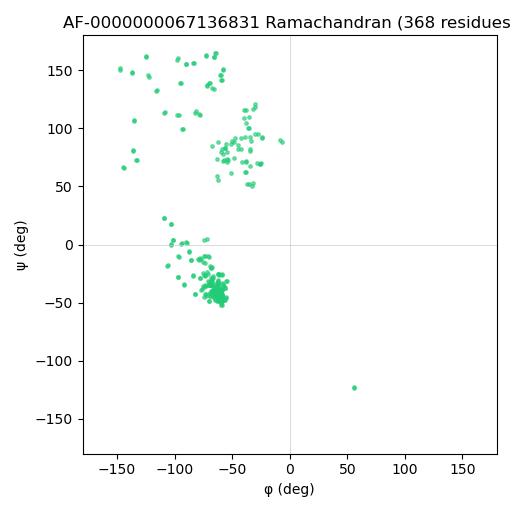1 ? -1.013 -20.672 3.26 1 97.88 121 VAL A N 1
ATOM 954 C CA . VAL A 1 121 ? -1.774 -20.484 2.029 1 97.88 121 VAL A CA 1
ATOM 955 C C . VAL A 1 121 ? -1.229 -21.406 0.939 1 97.88 121 VAL A C 1
ATOM 957 O O . VAL A 1 121 ? -1.994 -22.078 0.24 1 97.88 121 VAL A O 1
ATOM 960 N N . GLN A 1 122 ? 0.044 -21.391 0.804 1 98.06 122 GLN A N 1
ATOM 961 C CA . GLN A 1 122 ? 0.678 -22.188 -0.239 1 98.06 122 GLN A CA 1
ATOM 962 C C . GLN A 1 122 ? 0.355 -23.672 -0.068 1 98.06 122 GLN A C 1
ATOM 964 O O . GLN A 1 122 ? 0.056 -24.359 -1.044 1 98.06 122 GLN A O 1
ATOM 969 N N . GLU A 1 123 ? 0.43 -24.125 1.093 1 96.5 123 GLU A N 1
ATOM 970 C CA . GLU A 1 123 ? 0.1 -25.516 1.368 1 96.5 123 GLU A CA 1
ATOM 971 C C . GLU A 1 123 ? -1.344 -25.828 0.983 1 96.5 123 GLU A C 1
ATOM 973 O O . GLU A 1 123 ? -1.614 -26.844 0.35 1 96.5 123 GLU A O 1
ATOM 978 N N . ASP A 1 124 ? -2.193 -24.938 1.382 1 96.62 124 ASP A N 1
ATOM 979 C CA . ASP A 1 124 ? -3.602 -25.141 1.062 1 96.62 124 ASP A CA 1
ATOM 980 C C . ASP A 1 124 ? -3.826 -25.156 -0.448 1 96.62 124 ASP A C 1
ATOM 982 O O . ASP A 1 124 ? -4.629 -25.938 -0.956 1 96.62 124 ASP A O 1
ATOM 986 N N . LEU A 1 125 ? -3.162 -24.25 -1.127 1 97.38 125 LEU A N 1
ATOM 987 C CA . LEU A 1 125 ? -3.291 -24.188 -2.58 1 97.38 125 LEU A CA 1
ATOM 988 C C . LEU A 1 125 ? -2.824 -25.5 -3.223 1 97.38 125 LEU A C 1
ATOM 990 O O . LEU A 1 125 ? -3.486 -26.016 -4.117 1 97.38 125 LEU A O 1
ATOM 994 N N . ARG A 1 126 ? -1.751 -26.016 -2.793 1 95.44 126 ARG A N 1
ATOM 995 C CA . ARG A 1 126 ? -1.205 -27.25 -3.336 1 95.44 126 ARG A CA 1
ATOM 996 C C . ARG A 1 126 ? -2.145 -28.422 -3.076 1 95.44 126 ARG A C 1
ATOM 998 O O . ARG A 1 126 ? -2.371 -29.25 -3.961 1 95.44 126 ARG A O 1
ATOM 1005 N N . ASP A 1 127 ? -2.658 -28.422 -1.896 1 94.69 127 ASP A N 1
ATOM 1006 C CA . ASP A 1 127 ? -3.607 -29.469 -1.555 1 94.69 127 ASP A CA 1
ATOM 1007 C C . ASP A 1 127 ? -4.852 -29.406 -2.439 1 94.69 127 ASP A C 1
ATOM 1009 O O . ASP A 1 127 ? -5.332 -30.422 -2.93 1 94.69 127 ASP A O 1
ATOM 1013 N N . CYS A 1 128 ? -5.25 -28.188 -2.611 1 94.81 128 CYS A N 1
ATOM 1014 C CA . CYS A 1 128 ? -6.457 -27.984 -3.408 1 94.81 128 CYS A CA 1
ATOM 1015 C C . CYS A 1 128 ? -6.219 -28.375 -4.863 1 94.81 128 CYS A C 1
ATOM 1017 O O . CYS A 1 128 ? -7.062 -29.031 -5.48 1 94.81 128 CYS A O 1
ATOM 1019 N N . LEU A 1 129 ? -5.188 -28 -5.375 1 95.38 129 LEU A N 1
ATOM 1020 C CA . LEU A 1 129 ? -4.879 -28.328 -6.762 1 95.38 129 LEU A CA 1
ATOM 1021 C C . LEU A 1 129 ? -4.727 -29.828 -6.941 1 95.38 129 LEU A C 1
ATOM 1023 O O . LEU A 1 129 ? -5.195 -30.391 -7.938 1 95.38 129 LEU A O 1
ATOM 1027 N N . ALA A 1 130 ? -4.082 -30.453 -6.051 1 93.62 130 ALA A N 1
ATOM 1028 C CA . ALA A 1 130 ? -3.875 -31.906 -6.113 1 93.62 130 ALA A CA 1
ATOM 1029 C C . ALA A 1 130 ? -5.203 -32.656 -6.062 1 93.62 130 ALA A C 1
ATOM 1031 O O . ALA A 1 130 ? -5.367 -33.688 -6.707 1 93.62 130 ALA A O 1
ATOM 1032 N N . LEU A 1 131 ? -6.141 -32.125 -5.344 1 92.31 131 LEU A N 1
ATOM 1033 C CA . LEU A 1 131 ? -7.43 -32.781 -5.16 1 92.31 131 LEU A CA 1
ATOM 1034 C C . LEU A 1 131 ? -8.344 -32.5 -6.352 1 92.31 131 LEU A C 1
ATOM 1036 O O . LEU A 1 131 ? -9.016 -33.438 -6.832 1 92.31 131 LEU A O 1
ATOM 1040 N N . GLU A 1 132 ? -8.328 -31.328 -6.777 1 91.62 132 GLU A N 1
ATOM 1041 C CA . GLU A 1 132 ? -9.336 -30.938 -7.754 1 91.62 132 GLU A CA 1
ATOM 1042 C C . GLU A 1 132 ? -8.828 -31.141 -9.18 1 91.62 132 GLU A C 1
ATOM 1044 O O . GLU A 1 132 ? -9.609 -31.422 -10.094 1 91.62 132 GLU A O 1
ATOM 1049 N N . ALA A 1 133 ? -7.523 -30.906 -9.359 1 93.12 133 ALA A N 1
ATOM 1050 C CA . ALA A 1 133 ? -6.965 -31 -10.711 1 93.12 133 ALA A CA 1
ATOM 1051 C C . ALA A 1 133 ? -5.551 -31.578 -10.68 1 93.12 133 ALA A C 1
ATOM 1053 O O . ALA A 1 133 ? -4.598 -30.906 -11.086 1 93.12 133 ALA A O 1
ATOM 1054 N N . PRO A 1 134 ? -5.395 -32.781 -10.312 1 91.25 134 PRO A N 1
ATOM 1055 C CA . PRO A 1 134 ? -4.074 -33.375 -10.141 1 91.25 134 PRO A CA 1
ATOM 1056 C C . PRO A 1 134 ? -3.264 -33.406 -11.43 1 91.25 134 PRO A C 1
ATOM 1058 O O . PRO A 1 134 ? -2.031 -33.375 -11.391 1 91.25 134 PRO A O 1
ATOM 1061 N N . SER A 1 135 ? -3.867 -33.406 -12.555 1 93.12 135 SER A N 1
ATOM 1062 C CA . SER A 1 135 ? -3.146 -33.5 -13.82 1 93.12 135 SER A CA 1
ATOM 1063 C C . SER A 1 135 ? -3.215 -32.156 -14.57 1 93.12 135 SER A C 1
ATOM 1065 O O . SER A 1 135 ? -3.092 -32.125 -15.797 1 93.12 135 SER A O 1
ATOM 1067 N N . HIS A 1 136 ? -3.447 -31.172 -13.805 1 93.88 136 HIS A N 1
ATOM 1068 C CA . HIS A 1 136 ? -3.629 -29.875 -14.461 1 93.88 136 HIS A CA 1
ATOM 1069 C C . HIS A 1 136 ? -2.34 -29.406 -15.125 1 93.88 136 HIS A C 1
ATOM 1071 O O . HIS A 1 136 ? -1.257 -29.547 -14.547 1 93.88 136 HIS A O 1
ATOM 1077 N N . GLN A 1 137 ? -2.48 -28.938 -16.391 1 95.75 137 GLN A N 1
ATOM 1078 C CA . GLN A 1 137 ? -1.387 -28.297 -17.109 1 95.75 137 GLN A CA 1
ATOM 1079 C C . GLN A 1 137 ? -1.705 -26.828 -17.406 1 95.75 137 GLN A C 1
ATOM 1081 O O . GLN A 1 137 ? -2.791 -26.516 -17.891 1 95.75 137 GLN A O 1
ATOM 1086 N N . PRO A 1 138 ? -0.8 -26 -17.141 1 97.44 138 PRO A N 1
ATOM 1087 C CA . PRO A 1 138 ? -1.055 -24.578 -17.344 1 97.44 138 PRO A CA 1
ATOM 1088 C C . PRO A 1 138 ? -1.388 -24.234 -18.797 1 97.44 138 PRO A C 1
ATOM 1090 O O . PRO A 1 138 ? -0.858 -24.859 -19.719 1 97.44 138 PRO A O 1
ATOM 1093 N N . SER A 1 139 ? -2.238 -23.281 -18.906 1 96.88 139 SER A N 1
ATOM 1094 C CA . SER A 1 139 ? -2.557 -22.781 -20.234 1 96.88 139 SER A CA 1
ATOM 1095 C C . SER A 1 139 ? -1.34 -22.125 -20.891 1 96.88 139 SER A C 1
ATOM 1097 O O . SER A 1 139 ? -0.335 -21.875 -20.219 1 96.88 139 SER A O 1
ATOM 1099 N N . GLY A 1 140 ? -1.361 -21.891 -22.188 1 95.62 140 GLY A N 1
ATOM 1100 C CA . GLY A 1 140 ? -0.26 -21.266 -22.906 1 95.62 140 GLY A CA 1
ATOM 1101 C C . GLY A 1 140 ? 0.138 -19.922 -22.328 1 95.62 140 GLY A C 1
ATOM 1102 O O . GLY A 1 140 ? 1.322 -19.672 -22.109 1 95.62 140 GLY A O 1
ATOM 1103 N N . LYS A 1 141 ? -0.858 -19.125 -22.047 1 95.5 141 LYS A N 1
ATOM 1104 C CA . LYS A 1 141 ? -0.629 -17.797 -21.484 1 95.5 141 LYS A CA 1
ATOM 1105 C C . LYS A 1 141 ? 0.09 -17.891 -20.141 1 95.5 141 LYS A C 1
ATOM 1107 O O . LYS A 1 141 ? 1.066 -17.188 -19.906 1 95.5 141 LYS A O 1
ATOM 1112 N N . LEU A 1 142 ? -0.416 -18.734 -19.297 1 97.75 142 LEU A N 1
ATOM 1113 C CA . LEU A 1 142 ? 0.186 -18.906 -17.984 1 97.75 142 LEU A CA 1
ATOM 1114 C C . LEU A 1 142 ? 1.577 -19.516 -18.094 1 97.75 142 LEU A C 1
ATOM 1116 O O . LEU A 1 142 ? 2.504 -19.109 -17.391 1 97.75 142 LEU A O 1
ATOM 1120 N N . ARG A 1 143 ? 1.731 -20.469 -18.969 1 97.62 143 ARG A N 1
ATOM 1121 C CA . ARG A 1 143 ? 3.02 -21.125 -19.156 1 97.62 143 ARG A CA 1
ATOM 1122 C C . ARG A 1 143 ? 4.09 -20.125 -19.578 1 97.62 143 ARG A C 1
ATOM 1124 O O . ARG A 1 143 ? 5.211 -20.156 -19.062 1 97.62 143 ARG A O 1
ATOM 1131 N N . HIS A 1 144 ? 3.758 -19.266 -20.484 1 97.25 144 HIS A N 1
ATOM 1132 C CA . HIS A 1 144 ? 4.691 -18.234 -20.938 1 97.25 144 HIS A CA 1
ATOM 1133 C C . HIS A 1 144 ? 5.074 -17.297 -19.797 1 97.25 144 HIS A C 1
ATOM 1135 O O . HIS A 1 144 ? 6.246 -16.969 -19.625 1 97.25 144 HIS A O 1
ATOM 1141 N N . TRP A 1 145 ? 4.098 -16.875 -19.062 1 97.62 145 TRP A N 1
ATOM 1142 C CA . TRP A 1 145 ? 4.352 -15.992 -17.922 1 97.62 145 TRP A CA 1
ATOM 1143 C C . TRP A 1 145 ? 5.23 -16.688 -16.891 1 97.62 145 TRP A C 1
ATOM 1145 O O . TRP A 1 145 ? 6.152 -16.078 -16.344 1 97.62 145 TRP A O 1
ATOM 1155 N N . LEU A 1 146 ? 4.961 -17.969 -16.625 1 98.12 146 LEU A N 1
ATOM 1156 C CA . LEU A 1 146 ? 5.75 -18.75 -15.664 1 98.12 146 LEU A CA 1
ATOM 1157 C C . LEU A 1 146 ? 7.203 -18.859 -16.125 1 98.12 146 LEU A C 1
ATOM 1159 O O . LEU A 1 146 ? 8.125 -18.75 -15.305 1 98.12 146 LEU A O 1
ATOM 1163 N N . GLN A 1 147 ? 7.387 -19.047 -17.359 1 97.56 147 GLN A N 1
ATOM 1164 C CA . GLN A 1 147 ? 8.734 -19.125 -17.906 1 97.56 147 GLN A CA 1
ATOM 1165 C C . GLN A 1 147 ? 9.469 -17.797 -17.75 1 97.56 147 GLN A C 1
ATOM 1167 O O . GLN A 1 147 ? 10.648 -17.766 -17.391 1 97.56 147 GLN A O 1
ATOM 1172 N N . LYS A 1 148 ? 8.805 -16.719 -18.016 1 96.69 148 LYS A N 1
ATOM 1173 C CA . LYS A 1 148 ? 9.391 -15.398 -17.859 1 96.69 148 LYS A CA 1
ATOM 1174 C C . LYS A 1 148 ? 9.758 -15.141 -16.391 1 96.69 148 LYS A C 1
ATOM 1176 O O . LYS A 1 148 ? 10.805 -14.562 -16.109 1 96.69 148 LYS A O 1
ATOM 1181 N N . LEU A 1 149 ? 8.844 -15.516 -15.523 1 97.5 149 LEU A N 1
ATOM 1182 C CA . LEU A 1 149 ? 9.094 -15.352 -14.094 1 97.5 149 LEU A CA 1
ATOM 1183 C C . LEU A 1 149 ? 10.328 -16.141 -13.664 1 97.5 149 LEU A C 1
ATOM 1185 O O . LEU A 1 149 ? 11.188 -15.617 -12.953 1 97.5 149 LEU A O 1
ATOM 1189 N N . GLU A 1 150 ? 10.414 -17.359 -14.086 1 97.25 150 GLU A N 1
ATOM 1190 C CA . GLU A 1 150 ? 11.555 -18.219 -13.742 1 97.25 150 GLU A CA 1
ATOM 1191 C C . GLU A 1 150 ? 12.859 -17.641 -14.281 1 97.25 150 GLU A C 1
ATOM 1193 O O . GLU A 1 150 ? 13.875 -17.641 -13.594 1 97.25 150 GLU A O 1
ATOM 1198 N N . THR A 1 151 ? 12.797 -17.156 -15.445 1 96.75 151 THR A N 1
ATOM 1199 C CA . THR A 1 151 ? 13.977 -16.547 -16.047 1 96.75 151 THR A CA 1
ATOM 1200 C C . THR A 1 151 ? 14.391 -15.297 -15.273 1 96.75 151 THR A C 1
ATOM 1202 O O . THR A 1 151 ? 15.57 -15.094 -14.992 1 96.75 151 THR A O 1
ATOM 1205 N N . ALA A 1 152 ? 13.414 -14.539 -14.945 1 95.81 152 ALA A N 1
ATOM 1206 C CA . ALA A 1 152 ? 13.68 -13.312 -14.188 1 95.81 152 ALA A CA 1
ATOM 1207 C C . ALA A 1 152 ? 14.266 -13.633 -12.812 1 95.81 152 ALA A C 1
ATOM 1209 O O . ALA A 1 152 ? 15.148 -12.93 -12.336 1 95.81 152 ALA A O 1
ATOM 1210 N N . LYS A 1 153 ? 13.727 -14.625 -12.117 1 96.5 153 LYS A N 1
ATOM 1211 C CA . LYS A 1 153 ? 14.227 -15.039 -10.812 1 96.5 153 LYS A CA 1
ATOM 1212 C C . LYS A 1 153 ? 15.711 -15.375 -10.875 1 96.5 153 LYS A C 1
ATOM 1214 O O . LYS A 1 153 ? 16.453 -15.148 -9.914 1 96.5 153 LYS A O 1
ATOM 1219 N N . LYS A 1 154 ? 16.109 -15.844 -11.984 1 95.69 154 LYS A N 1
ATOM 1220 C CA . LYS A 1 154 ? 17.5 -16.266 -12.156 1 95.69 154 LYS A CA 1
ATOM 1221 C C . LYS A 1 154 ? 18.391 -15.078 -12.508 1 95.69 154 LYS A C 1
ATOM 1223 O O . LYS A 1 154 ? 19.578 -15.078 -12.18 1 95.69 154 LYS A O 1
ATOM 1228 N N . LYS A 1 155 ? 17.875 -14.102 -13.094 1 95.81 155 LYS A N 1
ATOM 1229 C CA . LYS A 1 155 ? 18.672 -13.023 -13.648 1 95.81 155 LYS A CA 1
ATOM 1230 C C . LYS A 1 155 ? 18.75 -11.844 -12.68 1 95.81 155 LYS A C 1
ATOM 1232 O O . LYS A 1 155 ? 19.734 -11.086 -12.688 1 95.81 155 LYS A O 1
ATOM 1237 N N . GLU A 1 156 ? 17.734 -11.68 -11.852 1 95.94 156 GLU A N 1
ATOM 1238 C CA . GLU A 1 156 ? 17.672 -10.516 -10.969 1 95.94 156 GLU A CA 1
ATOM 1239 C C . GLU A 1 156 ? 18.484 -10.75 -9.688 1 95.94 156 GLU A C 1
ATOM 1241 O O . GLU A 1 156 ? 18.734 -11.898 -9.312 1 95.94 156 GLU A O 1
ATOM 1246 N N . THR A 1 157 ? 18.906 -9.648 -9.055 1 93.62 157 THR A N 1
ATOM 1247 C CA . THR A 1 157 ? 19.594 -9.727 -7.777 1 93.62 157 THR A CA 1
ATOM 1248 C C . THR A 1 157 ? 18.625 -10.086 -6.656 1 93.62 157 THR A C 1
ATOM 1250 O O . THR A 1 157 ? 17.406 -9.922 -6.801 1 93.62 157 THR A O 1
ATOM 1253 N N . ALA A 1 158 ? 19.109 -10.531 -5.543 1 93.38 158 ALA A N 1
ATOM 1254 C CA . ALA A 1 158 ? 18.281 -10.883 -4.387 1 93.38 158 ALA A CA 1
ATOM 1255 C C . ALA A 1 158 ? 17.5 -9.672 -3.889 1 93.38 158 ALA A C 1
ATOM 1257 O O . ALA A 1 158 ? 16.344 -9.805 -3.475 1 93.38 158 ALA A O 1
ATOM 1258 N N . GLY A 1 159 ? 18.156 -8.5 -3.947 1 92 159 GLY A N 1
ATOM 1259 C CA . GLY A 1 159 ? 17.5 -7.273 -3.531 1 92 159 GLY A CA 1
ATOM 1260 C C . GLY A 1 159 ? 16.297 -6.918 -4.395 1 92 159 GLY A C 1
ATOM 1261 O O . GLY A 1 159 ? 15.266 -6.488 -3.887 1 92 159 GLY A O 1
ATOM 1262 N N . CYS A 1 160 ? 16.422 -7.164 -5.672 1 94.19 160 CYS A N 1
ATOM 1263 C CA . CYS A 1 160 ? 15.344 -6.852 -6.605 1 94.19 160 CYS A CA 1
ATOM 1264 C C . CYS A 1 160 ? 14.211 -7.859 -6.48 1 94.19 160 CYS A C 1
ATOM 1266 O O . CYS A 1 160 ? 13.039 -7.5 -6.613 1 94.19 160 CYS A O 1
ATOM 1268 N N . LEU A 1 161 ? 14.578 -9.094 -6.238 1 96.31 161 LEU A N 1
ATOM 1269 C CA . LEU A 1 161 ? 13.547 -10.094 -5.996 1 96.31 161 LEU A CA 1
ATOM 1270 C C . LEU A 1 161 ? 12.734 -9.75 -4.754 1 96.31 161 LEU A C 1
ATOM 1272 O O . LEU A 1 161 ? 11.5 -9.789 -4.781 1 96.31 161 LEU A O 1
ATOM 1276 N N . GLU A 1 162 ? 13.438 -9.367 -3.729 1 95.62 162 GLU A N 1
ATOM 1277 C CA . GLU A 1 162 ? 12.805 -8.953 -2.477 1 95.62 162 GLU A CA 1
ATOM 1278 C C . GLU A 1 162 ? 11.898 -7.746 -2.684 1 95.62 162 GLU A C 1
ATOM 1280 O O . GLU A 1 162 ? 10.75 -7.742 -2.24 1 95.62 162 GLU A O 1
ATOM 1285 N N . ALA A 1 163 ? 12.406 -6.77 -3.398 1 94.75 163 ALA A N 1
ATOM 1286 C CA . ALA A 1 163 ? 11.641 -5.551 -3.648 1 94.75 163 ALA A CA 1
ATOM 1287 C C . ALA A 1 163 ? 10.383 -5.848 -4.453 1 94.75 163 ALA A C 1
ATOM 1289 O O . ALA A 1 163 ? 9.289 -5.383 -4.109 1 94.75 163 ALA A O 1
ATOM 1290 N N . SER A 1 164 ? 10.5 -6.672 -5.48 1 95.5 164 SER A N 1
ATOM 1291 C CA . SER A 1 164 ? 9.359 -7.008 -6.332 1 95.5 164 SER A CA 1
ATOM 1292 C C . SER A 1 164 ? 8.289 -7.762 -5.555 1 95.5 164 SER A C 1
ATOM 1294 O O . SER A 1 164 ? 7.105 -7.438 -5.641 1 95.5 164 SER A O 1
ATOM 1296 N N . ALA A 1 165 ? 8.75 -8.656 -4.758 1 97 165 ALA A N 1
ATOM 1297 C CA . ALA A 1 165 ? 7.809 -9.5 -4.023 1 97 165 ALA A CA 1
ATOM 1298 C C . ALA A 1 165 ? 7.059 -8.688 -2.967 1 97 165 ALA A C 1
ATOM 1300 O O . ALA A 1 165 ? 5.836 -8.789 -2.852 1 97 165 ALA A O 1
ATOM 1301 N N . ILE A 1 166 ? 7.711 -7.871 -2.242 1 96.56 166 ILE A N 1
ATOM 1302 C CA . ILE A 1 166 ? 7.105 -7.164 -1.117 1 96.56 166 ILE A CA 1
ATOM 1303 C C . ILE A 1 166 ? 6.242 -6.016 -1.634 1 96.56 166 ILE A C 1
ATOM 1305 O O . ILE A 1 166 ? 5.133 -5.793 -1.143 1 96.56 166 ILE A O 1
ATOM 1309 N N . LEU A 1 167 ? 6.691 -5.328 -2.666 1 95.5 167 LEU A N 1
ATOM 1310 C CA . LEU A 1 167 ? 5.922 -4.211 -3.203 1 95.5 167 LEU A CA 1
ATOM 1311 C C . LEU A 1 167 ? 4.629 -4.699 -3.85 1 95.5 167 LEU A C 1
ATOM 1313 O O . LEU A 1 167 ? 3.619 -3.992 -3.842 1 95.5 167 LEU A O 1
ATOM 1317 N N . HIS A 1 168 ? 4.641 -5.934 -4.367 1 96.38 168 HIS A N 1
ATOM 1318 C CA . HIS A 1 168 ? 3.471 -6.457 -5.066 1 96.38 168 HIS A CA 1
ATOM 1319 C C . HIS A 1 168 ? 2.695 -7.434 -4.191 1 96.38 168 HIS A C 1
ATOM 1321 O O . HIS A 1 168 ? 1.875 -8.203 -4.691 1 96.38 168 HIS A O 1
ATOM 1327 N N . ILE A 1 169 ? 2.922 -7.414 -2.92 1 97.69 169 ILE A N 1
ATOM 1328 C CA . ILE A 1 169 ? 2.342 -8.422 -2.043 1 97.69 169 ILE A CA 1
ATOM 1329 C C . ILE A 1 169 ? 0.818 -8.32 -2.072 1 97.69 169 ILE A C 1
ATOM 1331 O O . ILE A 1 169 ? 0.119 -9.336 -1.992 1 97.69 169 ILE A O 1
ATOM 1335 N N . PHE A 1 170 ? 0.286 -7.184 -2.223 1 95.19 170 PHE A N 1
ATOM 1336 C CA . PHE A 1 170 ? -1.167 -7.055 -2.234 1 95.19 170 PHE A CA 1
ATOM 1337 C C . PHE A 1 170 ? -1.737 -7.484 -3.58 1 95.19 170 PHE A C 1
ATOM 1339 O O . PHE A 1 170 ? -2.896 -7.895 -3.666 1 95.19 170 PHE A O 1
ATOM 1346 N N . GLN A 1 171 ? -0.997 -7.344 -4.613 1 95.94 171 GLN A N 1
ATOM 1347 C CA . GLN A 1 171 ? -1.405 -7.98 -5.863 1 95.94 171 GLN A CA 1
ATOM 1348 C C . GLN A 1 171 ? -1.538 -9.492 -5.691 1 95.94 171 GLN A C 1
ATOM 1350 O O . GLN A 1 171 ? -2.51 -10.086 -6.156 1 95.94 171 GLN A O 1
ATOM 1355 N N . VAL A 1 172 ? -0.552 -10.078 -5 1 98 172 VAL A N 1
ATOM 1356 C CA . VAL A 1 172 ? -0.562 -11.516 -4.738 1 98 172 VAL A CA 1
ATOM 1357 C C . VAL A 1 172 ? -1.799 -11.883 -3.92 1 98 172 VAL A C 1
ATOM 1359 O O . VAL A 1 172 ? -2.484 -12.867 -4.227 1 98 172 VAL A O 1
ATOM 1362 N N . LEU A 1 173 ? -2.123 -11.094 -2.922 1 97.81 173 LEU A N 1
ATOM 1363 C CA . LEU A 1 173 ? -3.268 -11.367 -2.061 1 97.81 173 LEU A CA 1
ATOM 1364 C C . LEU A 1 173 ? -4.578 -11.188 -2.822 1 97.81 173 LEU A C 1
ATOM 1366 O O . LEU A 1 173 ? -5.543 -11.914 -2.59 1 97.81 173 LEU A O 1
ATOM 1370 N N . ASN A 1 174 ? -4.602 -10.25 -3.703 1 96.06 174 ASN A N 1
ATOM 1371 C CA . ASN A 1 174 ? -5.789 -10.078 -4.531 1 96.06 174 ASN A CA 1
ATOM 1372 C C . ASN A 1 174 ? -5.969 -11.227 -5.512 1 96.06 174 ASN A C 1
ATOM 1374 O O . ASN A 1 174 ? -7.094 -11.664 -5.77 1 96.06 174 ASN A O 1
ATOM 1378 N N . ASP A 1 175 ? -4.848 -11.609 -6.07 1 98.12 175 ASP A N 1
ATOM 1379 C CA . ASP A 1 175 ? -4.898 -12.789 -6.926 1 98.12 175 ASP A CA 1
ATOM 1380 C C . ASP A 1 175 ? -5.402 -14.008 -6.148 1 98.12 175 ASP A C 1
ATOM 1382 O O . ASP A 1 175 ? -6.203 -14.789 -6.664 1 98.12 175 ASP A O 1
ATOM 1386 N N . LEU A 1 176 ? -4.988 -14.148 -4.891 1 98.12 176 LEU A N 1
ATOM 1387 C CA . LEU A 1 176 ? -5.441 -15.227 -4.016 1 98.12 176 LEU A CA 1
ATOM 1388 C C . LEU A 1 176 ? -6.949 -15.148 -3.789 1 98.12 176 LEU A C 1
ATOM 1390 O O . LEU A 1 176 ? -7.641 -16.172 -3.828 1 98.12 176 LEU A O 1
ATOM 1394 N N . ARG A 1 177 ? -7.406 -13.992 -3.568 1 96.94 177 ARG A N 1
ATOM 1395 C CA . ARG A 1 177 ? -8.844 -13.789 -3.385 1 96.94 177 ARG A CA 1
ATOM 1396 C C . ARG A 1 177 ? -9.617 -14.25 -4.613 1 96.94 177 ARG A C 1
ATOM 1398 O O . ARG A 1 177 ? -10.633 -14.93 -4.492 1 96.94 177 ARG A O 1
ATOM 1405 N N . CYS A 1 178 ? -9.094 -13.875 -5.738 1 97.5 178 CYS A N 1
ATOM 1406 C CA . CYS A 1 178 ? -9.742 -14.273 -6.98 1 97.5 178 CYS A CA 1
ATOM 1407 C C . CYS A 1 178 ? -9.734 -15.789 -7.141 1 97.5 178 CYS A C 1
ATOM 1409 O O . CYS A 1 178 ? -10.742 -16.375 -7.527 1 97.5 178 CYS A O 1
ATOM 1411 N N . ALA A 1 179 ? -8.617 -16.391 -6.855 1 96.88 179 ALA A N 1
ATOM 1412 C CA . ALA A 1 179 ? -8.531 -17.844 -6.91 1 96.88 179 ALA A CA 1
ATOM 1413 C C . ALA A 1 179 ? -9.516 -18.484 -5.934 1 96.88 179 ALA A C 1
ATOM 1415 O O . ALA A 1 179 ? -10.164 -19.484 -6.258 1 96.88 179 ALA A O 1
ATOM 1416 N N . ALA A 1 180 ? -9.664 -17.906 -4.801 1 96.25 180 ALA A N 1
ATOM 1417 C CA . ALA A 1 180 ? -10.531 -18.438 -3.75 1 96.25 180 ALA A CA 1
ATOM 1418 C C . ALA A 1 180 ? -12.008 -18.266 -4.117 1 96.25 180 ALA A C 1
ATOM 1420 O O . ALA A 1 180 ? -12.852 -19.031 -3.646 1 96.25 180 ALA A O 1
ATOM 1421 N N . GLN A 1 181 ? -12.266 -17.359 -4.938 1 95.19 181 GLN A N 1
ATOM 1422 C CA . GLN A 1 181 ? -13.633 -17.109 -5.379 1 95.19 181 GLN A CA 1
ATOM 1423 C C . GLN A 1 181 ? -14.047 -18.109 -6.457 1 95.19 181 GLN A C 1
ATOM 1425 O O . GLN A 1 181 ? -15.227 -18.203 -6.812 1 95.19 181 GLN A O 1
ATOM 1430 N N . ARG A 1 182 ? -13.086 -18.812 -6.969 1 93.56 182 ARG A N 1
ATOM 1431 C CA . ARG A 1 182 ? -13.336 -19.828 -7.984 1 93.56 182 ARG A CA 1
ATOM 1432 C C . ARG A 1 182 ? -14.07 -19.234 -9.18 1 93.56 182 ARG A C 1
ATOM 1434 O O . ARG A 1 182 ? -13.625 -18.25 -9.758 1 93.56 182 ARG A O 1
ATOM 1441 N N . GLU A 1 183 ? -15.188 -19.734 -9.547 1 92.12 183 GLU A N 1
ATOM 1442 C CA . GLU A 1 183 ? -15.891 -19.312 -10.758 1 92.12 183 GLU A CA 1
ATOM 1443 C C . GLU A 1 183 ? -16.531 -17.953 -10.578 1 92.12 183 GLU A C 1
ATOM 1445 O O . GLU A 1 183 ? -16.938 -17.312 -11.547 1 92.12 183 GLU A O 1
ATOM 1450 N N . ASP A 1 184 ? -16.562 -17.438 -9.391 1 91.88 184 ASP A N 1
ATOM 1451 C CA . ASP A 1 184 ? -17.219 -16.156 -9.109 1 91.88 184 ASP A CA 1
ATOM 1452 C C . ASP A 1 184 ? -16.266 -14.992 -9.336 1 91.88 184 ASP A C 1
ATOM 1454 O O . ASP A 1 184 ? -16.688 -13.828 -9.297 1 91.88 184 ASP A O 1
ATOM 1458 N N . CYS A 1 185 ? -15.023 -15.375 -9.617 1 93.69 185 CYS A N 1
ATOM 1459 C CA . CYS A 1 185 ? -14.07 -14.312 -9.891 1 93.69 185 CYS A CA 1
ATOM 1460 C C . CYS A 1 185 ? -14.234 -13.781 -11.312 1 93.69 185 CYS A C 1
ATOM 1462 O O . CYS A 1 185 ? -14.125 -14.539 -12.281 1 93.69 185 CYS A O 1
ATOM 1464 N N . THR A 1 186 ? -14.688 -12.547 -11.391 1 87.56 186 THR A N 1
ATOM 1465 C CA . THR A 1 186 ? -14.875 -11.922 -12.695 1 87.56 186 THR A CA 1
ATOM 1466 C C . THR A 1 186 ? -14.047 -10.641 -12.805 1 87.56 186 THR A C 1
ATOM 1468 O O . THR A 1 186 ? -13.781 -9.984 -11.797 1 87.56 186 THR A O 1
ATOM 1471 N N . MET B 1 1 ? -85.562 20.594 43.906 1 31.19 1 MET B N 1
ATOM 1472 C CA . MET B 1 1 ? -84.312 21.438 43.969 1 31.19 1 MET B CA 1
ATOM 1473 C C . MET B 1 1 ? -83.25 20.875 43.062 1 31.19 1 MET B C 1
ATOM 1475 O O . MET B 1 1 ? -82.688 19.828 43.344 1 31.19 1 MET B O 1
ATOM 1479 N N . VAL B 1 2 ? -83.438 21.109 41.719 1 36.38 2 VAL B N 1
ATOM 1480 C CA . VAL B 1 2 ? -82.688 20.672 40.562 1 36.38 2 VAL B CA 1
ATOM 1481 C C . VAL B 1 2 ? -81.312 21.328 40.562 1 36.38 2 VAL B C 1
ATOM 1483 O O . VAL B 1 2 ? -81.188 22.562 40.562 1 36.38 2 VAL B O 1
ATOM 1486 N N . CYS B 1 3 ? -80.312 20.734 41.281 1 37.88 3 CYS B N 1
ATOM 1487 C CA . CYS B 1 3 ? -78.875 21.141 41.375 1 37.88 3 CYS B CA 1
ATOM 1488 C C . CYS B 1 3 ? -78.25 21.25 40 1 37.88 3 CYS B C 1
ATOM 1490 O O . CYS B 1 3 ? -78.125 20.266 39.281 1 37.88 3 CYS B O 1
ATOM 1492 N N . TYR B 1 4 ? -78.625 22.359 39.25 1 34.66 4 TYR B N 1
ATOM 1493 C CA . TYR B 1 4 ? -77.938 22.688 38 1 34.66 4 TYR B CA 1
ATOM 1494 C C . TYR B 1 4 ? -76.438 22.719 38.188 1 34.66 4 TYR B C 1
ATOM 1496 O O . TYR B 1 4 ? -75.875 23.469 39.031 1 34.66 4 TYR B O 1
ATOM 1504 N N . GLY B 1 5 ? -75.75 21.578 38.062 1 35.88 5 GLY B N 1
ATOM 1505 C CA . GLY B 1 5 ? -74.312 21.438 38.094 1 35.88 5 GLY B CA 1
ATOM 1506 C C . GLY B 1 5 ? -73.562 22.328 37.094 1 35.88 5 GLY B C 1
ATOM 1507 O O . GLY B 1 5 ? -73.812 22.266 35.906 1 35.88 5 GLY B O 1
ATOM 1508 N N . VAL B 1 6 ? -73.375 23.625 37.438 1 42.72 6 VAL B N 1
ATOM 1509 C CA . VAL B 1 6 ? -72.625 24.625 36.688 1 42.72 6 VAL B CA 1
ATOM 1510 C C . VAL B 1 6 ? -71.25 24.062 36.281 1 42.72 6 VAL B C 1
ATOM 1512 O O . VAL B 1 6 ? -70.438 23.672 37.125 1 42.72 6 VAL B O 1
ATOM 1515 N N . THR B 1 7 ? -71.188 23.406 35.125 1 41.97 7 THR B N 1
ATOM 1516 C CA . THR B 1 7 ? -69.938 22.969 34.5 1 41.97 7 THR B CA 1
ATOM 1517 C C . THR B 1 7 ? -69.062 24.141 34.219 1 41.97 7 THR B C 1
ATOM 1519 O O . THR B 1 7 ? -69.375 25.047 33.438 1 41.97 7 THR B O 1
ATOM 1522 N N . ILE B 1 8 ? -68.375 24.641 35.219 1 38.19 8 ILE B N 1
ATOM 1523 C CA . ILE B 1 8 ? -67.375 25.703 35.094 1 38.19 8 ILE B CA 1
ATOM 1524 C C . ILE B 1 8 ? -66.312 25.281 34.094 1 38.19 8 ILE B C 1
ATOM 1526 O O . ILE B 1 8 ? -65.625 24.281 34.281 1 38.19 8 ILE B O 1
ATOM 1530 N N . ILE B 1 9 ? -66.625 25.5 32.812 1 41.16 9 ILE B N 1
ATOM 1531 C CA . ILE B 1 9 ? -65.625 25.281 31.781 1 41.16 9 ILE B CA 1
ATOM 1532 C C . ILE B 1 9 ? -64.438 26.266 32 1 41.16 9 ILE B C 1
ATOM 1534 O O . ILE B 1 9 ? -64.625 27.469 31.891 1 41.16 9 ILE B O 1
ATOM 1538 N N . LEU B 1 10 ? -63.625 25.984 33.031 1 39.16 10 LEU B N 1
ATOM 1539 C CA . LEU B 1 10 ? -62.438 26.797 33.219 1 39.16 10 LEU B CA 1
ATOM 1540 C C . LEU B 1 10 ? -61.562 26.797 31.98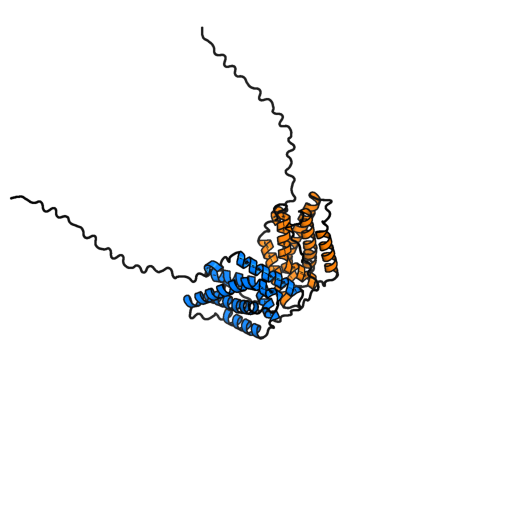4 1 39.16 10 LEU B C 1
ATOM 1542 O O . LEU B 1 10 ? -61.094 25.734 31.562 1 39.16 10 LEU B O 1
ATOM 1546 N N . VAL B 1 11 ? -61.875 27.641 31.016 1 41.94 11 VAL B N 1
ATOM 1547 C CA . VAL B 1 11 ? -61 27.875 29.859 1 41.94 11 VAL B CA 1
ATOM 1548 C C . VAL B 1 11 ? -59.625 28.328 30.344 1 41.94 11 VAL B C 1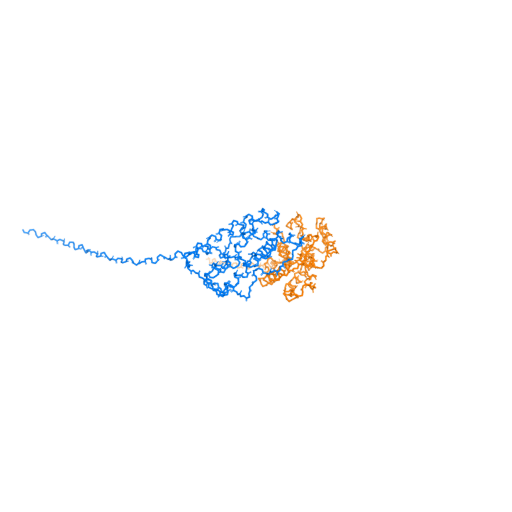
ATOM 1550 O O . VAL B 1 11 ? -59.5 29.422 30.891 1 41.94 11 VAL B O 1
ATOM 1553 N N . GLY B 1 12 ? -58.844 27.391 30.922 1 36.88 12 GLY B N 1
ATOM 1554 C CA . GLY B 1 12 ? -57.5 27.734 31.281 1 36.88 12 GLY B CA 1
ATOM 1555 C C . GLY B 1 12 ? -56.75 28.453 30.172 1 36.88 12 GLY B C 1
ATOM 1556 O O . GLY B 1 12 ? -56.781 28.031 29.016 1 36.88 12 GLY B O 1
ATOM 1557 N N . THR B 1 13 ? -56.812 29.766 30.172 1 41.16 13 THR B N 1
ATOM 1558 C CA . THR B 1 13 ? -55.938 30.531 29.297 1 41.16 13 THR B CA 1
ATOM 1559 C C . THR B 1 13 ? -54.5 30 29.328 1 41.16 13 THR B C 1
ATOM 1561 O O . THR B 1 13 ? -53.906 29.891 30.406 1 41.16 13 THR B O 1
ATOM 1564 N N . LEU B 1 14 ? -54.25 28.938 28.547 1 40 14 LEU B N 1
ATOM 1565 C CA . LEU B 1 14 ? -52.844 28.516 28.328 1 40 14 LEU B CA 1
ATOM 1566 C C . LEU B 1 14 ? -51.969 29.734 28.094 1 40 14 LEU B C 1
ATOM 1568 O O . LEU B 1 14 ? -52.219 30.516 27.172 1 40 14 LEU B O 1
ATOM 1572 N N . GLY B 1 15 ? -51.562 30.375 29.172 1 37.69 15 GLY B N 1
ATOM 1573 C CA . GLY B 1 15 ? -50.5 31.375 29.094 1 37.69 15 GLY B CA 1
ATOM 1574 C C . GLY B 1 15 ? -49.469 31.078 28.016 1 37.69 15 GLY B C 1
ATOM 1575 O O . GLY B 1 15 ? -49.281 29.922 27.625 1 37.69 15 GLY B O 1
ATOM 1576 N N . SER B 1 16 ? -49.406 31.969 27.047 1 39.75 16 SER B N 1
ATOM 1577 C CA . SER B 1 16 ? -48.375 32.031 26.031 1 39.75 16 SER B CA 1
ATOM 1578 C C . SER B 1 16 ? -47 31.766 26.609 1 39.75 16 SER B C 1
ATOM 1580 O O . SER B 1 16 ? -46.531 32.5 27.484 1 39.75 16 SER B O 1
ATOM 1582 N N . LEU B 1 17 ? -46.75 30.469 27 1 39.38 17 LEU B N 1
ATOM 1583 C CA . LEU B 1 17 ? -45.344 30.172 27.297 1 39.38 17 LEU B CA 1
ATOM 1584 C C . LEU B 1 17 ? -44.406 30.969 26.391 1 39.38 17 LEU B C 1
ATOM 1586 O O . LEU B 1 17 ? -44.562 30.922 25.156 1 39.38 17 LEU B O 1
ATOM 1590 N N . LEU B 1 18 ? -44.062 32.125 26.812 1 38.81 18 LEU B N 1
ATOM 1591 C CA . LEU B 1 18 ? -42.906 32.812 26.219 1 38.81 18 LEU B CA 1
ATOM 1592 C C . LEU B 1 18 ? -41.781 31.859 25.891 1 38.81 18 LEU B C 1
ATOM 1594 O O . LEU B 1 18 ? -41.25 31.203 26.797 1 38.81 18 LEU B O 1
ATOM 1598 N N . VAL B 1 19 ? -42 31 24.828 1 43.5 19 VAL B N 1
ATOM 1599 C CA . VAL B 1 19 ? -40.844 30.328 24.266 1 43.5 19 VAL B CA 1
ATOM 1600 C C . VAL B 1 19 ? -39.656 31.281 24.25 1 43.5 19 VAL B C 1
ATOM 1602 O O . VAL B 1 19 ? -39.656 32.281 23.547 1 43.5 19 VAL B O 1
ATOM 1605 N N . GLY B 1 20 ? -39.156 31.781 25.375 1 38.72 20 GLY B N 1
ATOM 1606 C CA . GLY B 1 20 ? -37.844 32.406 25.281 1 38.72 20 GLY B CA 1
ATOM 1607 C C . GLY B 1 20 ? -36.969 31.797 24.219 1 38.72 20 GLY B C 1
ATOM 1608 O O . GLY B 1 20 ? -37.125 30.625 23.859 1 38.72 20 GLY B O 1
ATOM 1609 N N . ALA B 1 21 ? -36.5 32.562 23.219 1 42.03 21 ALA B N 1
ATOM 1610 C CA . ALA B 1 21 ? -35.469 32.312 22.234 1 42.03 21 ALA B CA 1
ATOM 1611 C C . ALA B 1 21 ? -34.312 31.516 22.828 1 42.03 21 ALA B C 1
ATOM 1613 O O . ALA B 1 21 ? -33.5 32.031 23.594 1 42.03 21 ALA B O 1
ATOM 1614 N N . PHE B 1 22 ? -34.625 30.344 23.5 1 41.16 22 PHE B N 1
ATOM 1615 C CA . PHE B 1 22 ? -33.375 29.609 23.734 1 41.16 22 PHE B CA 1
ATOM 1616 C C . PHE B 1 22 ? -32.406 29.781 22.578 1 41.16 22 PHE B C 1
ATOM 1618 O O . PHE B 1 22 ? -32.812 29.625 21.406 1 41.16 22 PHE B O 1
ATOM 1625 N N . PRO B 1 23 ? -31.422 30.641 22.703 1 40.75 23 PRO B N 1
ATOM 1626 C CA . PRO B 1 23 ? -30.484 30.609 21.578 1 40.75 23 PRO B CA 1
ATOM 1627 C C . PRO B 1 23 ? -30.297 29.219 21 1 40.75 23 PRO B C 1
ATOM 1629 O O . PRO B 1 23 ? -30.203 28.25 21.766 1 40.75 23 PRO B O 1
ATOM 1632 N N . GLN B 1 24 ? -31.203 28.719 20.109 1 40.78 24 GLN B N 1
ATOM 1633 C CA . GLN B 1 24 ? -30.766 27.547 19.344 1 40.78 24 GLN B CA 1
ATOM 1634 C C . GLN B 1 24 ? -29.25 27.516 19.219 1 40.78 24 GLN B C 1
ATOM 1636 O O . GLN B 1 24 ? -28.641 28.406 18.641 1 40.78 24 GLN B O 1
ATOM 1641 N N . VAL B 1 25 ? -28.547 27.266 20.344 1 40.75 25 VAL B N 1
ATOM 1642 C CA . VAL B 1 25 ? -27.156 26.891 20.078 1 40.75 25 VAL B CA 1
ATOM 1643 C C . VAL B 1 25 ? -27.047 26.281 18.688 1 40.75 25 VAL B C 1
ATOM 1645 O O . VAL B 1 25 ? -27.641 25.234 18.406 1 40.75 25 VAL B O 1
ATOM 1648 N N . THR B 1 26 ? -27.234 27.094 17.625 1 43 26 THR B N 1
ATOM 1649 C CA . THR B 1 26 ? -26.828 26.531 16.344 1 43 26 THR B CA 1
ATOM 1650 C C . THR B 1 26 ? -25.781 25.438 16.531 1 43 26 THR B C 1
ATOM 1652 O O . THR B 1 26 ? -24.781 25.641 17.219 1 43 26 THR B O 1
ATOM 1655 N N . PRO B 1 27 ? -26.172 24.266 16.656 1 44.38 27 PRO B N 1
ATOM 1656 C CA . PRO B 1 27 ? -25.047 23.328 16.781 1 44.38 27 PRO B CA 1
ATOM 1657 C C . PRO B 1 27 ? -23.781 23.844 16.078 1 44.38 27 PRO B C 1
ATOM 1659 O O . PRO B 1 27 ? -23.875 24.484 15.031 1 44.38 27 PRO B O 1
ATOM 1662 N N . LYS B 1 28 ? -22.797 24.516 16.703 1 48.97 28 LYS B N 1
ATOM 1663 C CA . LYS B 1 28 ? -21.484 24.844 16.141 1 48.97 28 LYS B CA 1
ATOM 1664 C C . LYS B 1 28 ? -21.266 24.141 14.805 1 48.97 28 LYS B C 1
ATOM 1666 O O . LYS B 1 28 ? -21.406 22.922 14.703 1 48.97 28 LYS B O 1
ATOM 1671 N N . LYS B 1 29 ? -21.594 24.641 13.688 1 51.12 29 LYS B N 1
ATOM 1672 C CA . LYS B 1 29 ? -21.25 24.188 12.344 1 51.12 29 LYS B CA 1
ATOM 1673 C C . LYS B 1 29 ? -19.859 23.547 12.328 1 51.12 29 LYS B C 1
ATOM 1675 O O . LYS B 1 29 ? -18.844 24.234 12.305 1 51.12 29 LYS B O 1
ATOM 1680 N N . SER B 1 30 ? -19.453 22.594 13.18 1 55.47 30 SER B N 1
ATOM 1681 C CA . SER B 1 30 ? -18.188 21.859 13.219 1 55.47 30 SER B CA 1
ATOM 1682 C C . SER B 1 30 ? -17.703 21.547 11.805 1 55.47 30 SER B C 1
ATOM 1684 O O . SER B 1 30 ? -18.5 21.422 10.875 1 55.47 30 SER B O 1
ATOM 1686 N N . CYS B 1 31 ? -16.547 22.141 11.477 1 68.88 31 CYS B N 1
ATOM 1687 C CA . CYS B 1 31 ? -15.93 21.922 10.172 1 68.88 31 CYS B CA 1
ATOM 1688 C C . CYS B 1 31 ? -16.094 20.469 9.727 1 68.88 31 CYS B C 1
ATOM 1690 O O . CYS B 1 31 ? -15.945 19.547 10.539 1 68.88 31 CYS B O 1
ATOM 1692 N N . SER B 1 32 ? -16.969 20.219 8.805 1 79.06 32 SER B N 1
ATOM 1693 C CA . SER B 1 32 ? -17.391 18.875 8.398 1 79.06 32 SER B CA 1
ATOM 1694 C C . SER B 1 32 ? -16.234 18.078 7.816 1 79.06 32 SER B C 1
ATOM 1696 O O . SER B 1 32 ? -16.016 18.078 6.605 1 79.06 32 SER B O 1
ATOM 1698 N N . LEU B 1 33 ? -15.133 17.859 8.578 1 92.75 33 LEU B N 1
ATOM 1699 C CA . LEU B 1 33 ? -14.102 16.906 8.188 1 92.75 33 LEU B CA 1
ATOM 1700 C C . LEU B 1 33 ? -14.609 15.469 8.344 1 92.75 33 LEU B C 1
ATOM 1702 O O . LEU B 1 33 ? -13.898 14.516 8.023 1 92.75 33 LEU B O 1
ATOM 1706 N N . SER B 1 34 ? -15.875 15.328 8.688 1 91.69 34 SER B N 1
ATOM 1707 C CA . SER B 1 34 ? -16.422 14.016 9.031 1 91.69 34 SER B CA 1
ATOM 1708 C C . SER B 1 34 ? -16.438 13.094 7.812 1 91.69 34 SER B C 1
ATOM 1710 O O . SER B 1 34 ? -16.281 11.875 7.949 1 91.69 34 SER B O 1
ATOM 1712 N N . LYS B 1 35 ? -16.547 13.711 6.699 1 93.19 35 LYS B N 1
ATOM 1713 C CA . LYS B 1 35 ? -16.625 12.906 5.488 1 93.19 35 LYS B CA 1
ATOM 1714 C C . LYS B 1 35 ? -15.305 12.188 5.223 1 93.19 35 LYS B C 1
ATOM 1716 O O . LYS B 1 35 ? -15.273 11.164 4.531 1 93.19 35 LYS B O 1
ATOM 1721 N N . TYR B 1 36 ? -14.25 12.688 5.828 1 96.12 36 TYR B N 1
ATOM 1722 C CA . TYR B 1 36 ? -12.93 12.125 5.547 1 96.12 36 TYR B CA 1
ATOM 1723 C C . TYR B 1 36 ? -12.617 10.977 6.496 1 96.12 36 TYR B C 1
ATOM 1725 O O . TYR B 1 36 ? -11.555 10.359 6.398 1 96.12 36 TYR B O 1
ATOM 1733 N N . GLN B 1 37 ? -13.531 10.648 7.375 1 94 37 GLN B N 1
ATOM 1734 C CA . GLN B 1 37 ? -13.406 9.43 8.172 1 94 37 GLN B CA 1
ATOM 1735 C C . GLN B 1 37 ? -13.539 8.188 7.293 1 94 37 GLN B C 1
ATOM 1737 O O . GLN B 1 37 ? -12.961 7.145 7.602 1 94 37 GLN B O 1
ATOM 1742 N N . PHE B 1 38 ? -14.328 8.406 6.285 1 92.44 38 PHE B N 1
ATOM 1743 C CA . PHE B 1 38 ? -14.547 7.332 5.324 1 92.44 38 PHE B CA 1
ATOM 1744 C C . PHE B 1 38 ? -14.484 7.859 3.896 1 92.44 38 PHE B C 1
ATOM 1746 O O . PHE B 1 38 ? -15.516 8.031 3.244 1 92.44 38 PHE B O 1
ATOM 1753 N N . PRO B 1 39 ? -13.258 8.008 3.455 1 93 39 PRO B N 1
ATOM 1754 C CA . PRO B 1 39 ? -13.156 8.508 2.084 1 93 39 PRO B CA 1
ATOM 1755 C C . PRO B 1 39 ? -13.875 7.617 1.073 1 93 39 PRO B C 1
ATOM 1757 O O . PRO B 1 39 ? -13.969 6.406 1.274 1 93 39 PRO B O 1
ATOM 1760 N N . ALA B 1 40 ? -14.336 8.227 0.038 1 94.25 40 ALA B N 1
ATOM 1761 C CA . ALA B 1 40 ? -15.055 7.488 -0.996 1 94.25 40 ALA B CA 1
ATOM 1762 C C . ALA B 1 40 ? -14.18 6.395 -1.601 1 94.25 40 ALA B C 1
ATOM 1764 O O . ALA B 1 40 ? -12.992 6.602 -1.832 1 94.25 40 ALA B O 1
ATOM 1765 N N . PRO B 1 41 ? -14.758 5.277 -1.877 1 94.5 41 PRO B N 1
ATOM 1766 C CA . PRO B 1 41 ? -14.008 4.148 -2.436 1 94.5 41 PRO B CA 1
ATOM 1767 C C . PRO B 1 41 ? -13.312 4.496 -3.75 1 94.5 41 PRO B C 1
ATOM 1769 O O . PRO B 1 41 ? -12.211 4.008 -4.02 1 94.5 41 PRO B O 1
ATOM 1772 N N . LEU B 1 42 ? -13.938 5.348 -4.516 1 95.88 42 LEU B N 1
ATOM 1773 C CA . LEU B 1 42 ? -13.344 5.73 -5.793 1 95.88 42 LEU B CA 1
ATOM 1774 C C . LEU B 1 42 ? -12.039 6.492 -5.586 1 95.88 42 LEU B C 1
ATOM 1776 O O . LEU B 1 42 ? -11.078 6.305 -6.336 1 95.88 42 LEU B O 1
ATOM 1780 N N . GLU B 1 43 ? -12.078 7.336 -4.598 1 96.56 43 GLU B N 1
ATOM 1781 C CA . GLU B 1 43 ? -10.875 8.102 -4.281 1 96.56 43 GLU B CA 1
ATOM 1782 C C . GLU B 1 43 ? -9.758 7.191 -3.779 1 96.56 43 GLU B C 1
ATOM 1784 O O . GLU B 1 43 ? -8.602 7.34 -4.18 1 96.56 43 GLU B O 1
ATOM 1789 N N . LEU B 1 44 ? -10.102 6.25 -2.967 1 96.38 44 LEU B N 1
ATOM 1790 C CA . LEU B 1 44 ? -9.117 5.32 -2.42 1 96.38 44 LEU B CA 1
ATOM 1791 C C . LEU B 1 44 ? -8.539 4.43 -3.52 1 96.38 44 LEU B C 1
ATOM 1793 O O . LEU B 1 44 ? -7.336 4.156 -3.533 1 96.38 44 LEU B O 1
ATOM 1797 N N . LYS B 1 45 ? -9.422 4.039 -4.402 1 95 45 LYS B N 1
ATOM 1798 C CA . LYS B 1 45 ? -8.977 3.223 -5.527 1 95 45 LYS B CA 1
ATOM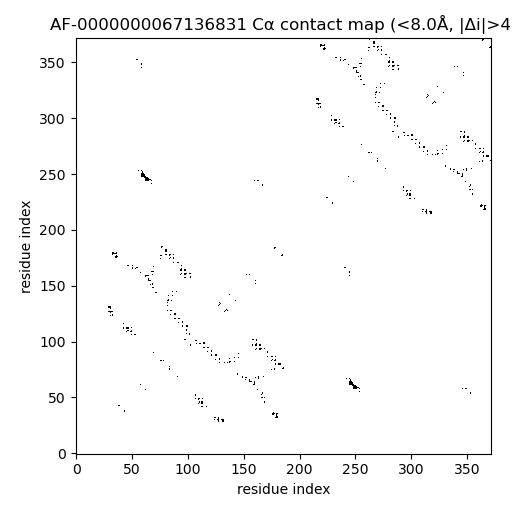 1799 C C . LYS B 1 45 ? -7.992 3.988 -6.41 1 95 45 LYS B C 1
ATOM 1801 O O . LYS B 1 45 ? -7.004 3.426 -6.879 1 95 45 LYS B O 1
ATOM 1806 N N . ALA B 1 46 ? -8.273 5.242 -6.633 1 97.12 46 ALA B N 1
ATOM 1807 C CA . ALA B 1 46 ? -7.391 6.078 -7.441 1 97.12 46 ALA B CA 1
ATOM 1808 C C . ALA B 1 46 ? -6.023 6.223 -6.781 1 97.12 46 ALA B C 1
ATOM 1810 O O . ALA B 1 46 ? -4.992 6.16 -7.457 1 97.12 46 ALA B O 1
ATOM 1811 N N . VAL B 1 47 ? -6.02 6.438 -5.527 1 97.62 47 VAL B N 1
ATOM 1812 C CA . VAL B 1 47 ? -4.77 6.574 -4.785 1 97.62 47 VAL B CA 1
ATOM 1813 C C . VAL B 1 47 ? -3.996 5.258 -4.828 1 97.62 47 VAL B C 1
ATOM 1815 O O . VAL B 1 47 ? -2.777 5.25 -5.012 1 97.62 47 VAL B O 1
ATOM 1818 N N . TRP B 1 48 ? -4.719 4.195 -4.703 1 94.75 48 TRP B N 1
ATOM 1819 C CA . TRP B 1 48 ? -4.105 2.869 -4.758 1 94.75 48 TRP B CA 1
ATOM 1820 C C . TRP B 1 48 ? -3.447 2.631 -6.113 1 94.75 48 TRP B C 1
ATOM 1822 O O . TRP B 1 48 ? -2.301 2.18 -6.184 1 94.75 48 TRP B O 1
ATOM 1832 N N . ARG B 1 49 ? -4.133 2.916 -7.117 1 94.5 49 ARG B N 1
ATOM 1833 C CA . ARG B 1 49 ? -3.615 2.729 -8.469 1 94.5 49 ARG B CA 1
ATOM 1834 C C . ARG B 1 49 ? -2.355 3.559 -8.695 1 94.5 49 ARG B C 1
ATOM 1836 O O . ARG B 1 49 ? -1.389 3.082 -9.289 1 94.5 49 ARG B O 1
ATOM 1843 N N . MET B 1 50 ? -2.436 4.738 -8.266 1 97 50 MET B N 1
ATOM 1844 C CA . MET B 1 50 ? -1.275 5.613 -8.391 1 97 50 MET B CA 1
ATOM 1845 C C . MET B 1 50 ? -0.068 5.027 -7.672 1 97 50 MET B C 1
ATOM 1847 O O . MET B 1 50 ? 1.029 4.973 -8.234 1 97 50 MET B O 1
ATOM 1851 N N . LYS B 1 51 ? -0.291 4.613 -6.469 1 96.38 51 LYS B N 1
ATOM 1852 C CA . LYS B 1 51 ? 0.816 4.07 -5.688 1 96.38 51 LYS B CA 1
ATOM 1853 C C . LYS B 1 51 ? 1.384 2.812 -6.34 1 96.38 51 LYS B C 1
ATOM 1855 O O . LYS B 1 51 ? 2.602 2.648 -6.43 1 96.38 51 LYS B O 1
ATOM 1860 N N . GLU B 1 52 ? 0.518 1.979 -6.801 1 93 52 GLU B N 1
ATOM 1861 C CA . GLU B 1 52 ? 0.954 0.756 -7.469 1 93 52 GLU B CA 1
ATOM 1862 C C . GLU B 1 52 ? 1.798 1.069 -8.703 1 93 52 GLU B C 1
ATOM 1864 O O . GLU B 1 52 ? 2.838 0.447 -8.922 1 93 52 GLU B O 1
ATOM 1869 N N . GLN B 1 53 ? 1.289 1.946 -9.438 1 93.12 53 GLN B N 1
ATOM 1870 C CA . GLN B 1 53 ? 2.043 2.348 -10.625 1 93.12 53 GLN B CA 1
ATOM 1871 C C . GLN B 1 53 ? 3.408 2.91 -10.242 1 93.12 53 GLN B C 1
ATOM 1873 O O . GLN B 1 53 ? 4.414 2.611 -10.891 1 93.12 53 GLN B O 1
ATOM 1878 N N . PHE B 1 54 ? 3.459 3.691 -9.234 1 94.81 54 PHE B N 1
ATOM 1879 C CA . PHE B 1 54 ? 4.711 4.305 -8.812 1 94.81 54 PHE B CA 1
ATOM 1880 C C . PHE B 1 54 ? 5.691 3.25 -8.312 1 94.81 54 PHE B C 1
ATOM 1882 O O . PHE B 1 54 ? 6.898 3.359 -8.547 1 94.81 54 PHE B O 1
ATOM 1889 N N . GLU B 1 55 ? 5.195 2.299 -7.582 1 92.31 55 GLU B N 1
ATOM 1890 C CA . GLU B 1 55 ? 6.047 1.215 -7.102 1 92.31 55 GLU B CA 1
ATOM 1891 C C . GLU B 1 55 ? 6.723 0.49 -8.258 1 92.31 55 GLU B C 1
ATOM 1893 O O . GLU B 1 55 ? 7.902 0.143 -8.18 1 92.31 55 GLU B O 1
ATOM 1898 N N . ASP B 1 56 ? 6.016 0.361 -9.375 1 89.12 56 ASP B N 1
ATOM 1899 C CA . ASP B 1 56 ? 6.59 -0.255 -10.562 1 89.12 56 ASP B CA 1
ATOM 1900 C C . ASP B 1 56 ? 7.691 0.618 -11.156 1 89.12 56 ASP B C 1
ATOM 1902 O O . ASP B 1 56 ? 8.711 0.107 -11.625 1 89.12 56 ASP B O 1
ATOM 1906 N N . ILE B 1 57 ? 7.441 1.842 -11.031 1 88.38 57 ILE B N 1
ATOM 1907 C CA . ILE B 1 57 ? 8.414 2.787 -11.57 1 88.38 57 ILE B CA 1
ATOM 1908 C C . ILE B 1 57 ? 9.648 2.818 -10.68 1 88.38 57 ILE B C 1
ATOM 1910 O O . ILE B 1 57 ? 10.781 2.852 -11.172 1 88.38 57 ILE B O 1
ATOM 1914 N N . MET B 1 58 ? 9.422 2.83 -9.438 1 88.19 58 MET B N 1
ATOM 1915 C CA . MET B 1 58 ? 10.5 2.934 -8.461 1 88.19 58 MET B CA 1
ATOM 1916 C C . MET B 1 58 ? 11.445 1.74 -8.562 1 88.19 58 MET B C 1
ATOM 1918 O O . MET B 1 58 ? 12.648 1.88 -8.359 1 88.19 58 MET B O 1
ATOM 1922 N N . LEU B 1 59 ? 10.93 0.515 -8.883 1 87.38 59 LEU B N 1
ATOM 1923 C CA . LEU B 1 59 ? 11.742 -0.689 -9.031 1 87.38 59 LEU B CA 1
ATOM 1924 C C . LEU B 1 59 ? 12.75 -0.532 -10.164 1 87.38 59 LEU B C 1
ATOM 1926 O O . LEU B 1 59 ? 13.859 -1.051 -10.086 1 87.38 59 LEU B O 1
ATOM 1930 N N . LEU B 1 60 ? 12.438 0.325 -11.117 1 85.75 60 LEU B N 1
ATOM 1931 C CA . LEU B 1 60 ? 13.258 0.409 -12.32 1 85.75 60 LEU B CA 1
ATOM 1932 C C . LEU B 1 60 ? 14.156 1.64 -12.281 1 85.75 60 LEU B C 1
ATOM 1934 O O . LEU B 1 60 ? 14.898 1.901 -13.227 1 85.75 60 LEU B O 1
ATOM 1938 N N . THR B 1 61 ? 14.016 2.35 -11.219 1 82.94 61 THR B N 1
ATOM 1939 C CA . THR B 1 61 ? 14.805 3.574 -11.125 1 82.94 61 THR B CA 1
ATOM 1940 C C . THR B 1 61 ? 15.68 3.566 -9.875 1 82.94 61 THR B C 1
ATOM 1942 O O . THR B 1 61 ? 15.32 2.951 -8.867 1 82.94 61 THR B O 1
ATOM 1945 N N . ASN B 1 62 ? 16.812 4.117 -10.039 1 77.38 62 ASN B N 1
ATOM 1946 C CA . ASN B 1 62 ? 17.703 4.27 -8.906 1 77.38 62 ASN B CA 1
ATOM 1947 C C . ASN B 1 62 ? 17.344 5.488 -8.062 1 77.38 62 ASN B C 1
ATOM 1949 O O . ASN B 1 62 ? 17.266 6.605 -8.57 1 77.38 62 ASN B O 1
ATOM 1953 N N . ARG B 1 63 ? 16.906 5.191 -6.781 1 76.81 63 ARG B N 1
ATOM 1954 C CA . ARG B 1 63 ? 16.578 6.301 -5.887 1 76.81 63 ARG B CA 1
ATOM 1955 C C . ARG B 1 63 ? 17.156 6.062 -4.496 1 76.81 63 ARG B C 1
ATOM 1957 O O . ARG B 1 63 ? 16.875 5.039 -3.867 1 76.81 63 ARG B O 1
ATOM 1964 N N . LYS B 1 64 ? 18.141 6.773 -4.199 1 84.44 64 LYS B N 1
ATOM 1965 C CA . LYS B 1 64 ? 18.625 6.762 -2.82 1 84.44 64 LYS B CA 1
ATOM 1966 C C . LYS B 1 64 ? 18.328 8.086 -2.119 1 84.44 64 LYS B C 1
ATOM 1968 O O . LYS B 1 64 ? 18.828 9.133 -2.52 1 84.44 64 LYS B O 1
ATOM 1973 N N . CYS B 1 65 ? 17.484 7.961 -1.182 1 91.25 65 CYS B N 1
ATOM 1974 C CA . CYS B 1 65 ? 17.109 9.133 -0.397 1 91.25 65 CYS B CA 1
ATOM 1975 C C . CYS B 1 65 ? 17.906 9.203 0.899 1 91.25 65 CYS B C 1
ATOM 1977 O O . CYS B 1 65 ? 18.5 8.211 1.315 1 91.25 65 CYS B O 1
ATOM 1979 N N . ASN B 1 66 ? 17.938 10.422 1.463 1 90.25 66 ASN B N 1
ATOM 1980 C CA . ASN B 1 66 ? 18.797 10.625 2.627 1 90.25 66 ASN B CA 1
ATOM 1981 C C . ASN B 1 66 ? 17.984 10.734 3.91 1 90.25 66 ASN B C 1
ATOM 1983 O O . ASN B 1 66 ? 18.516 10.594 5.012 1 90.25 66 ASN B O 1
ATOM 1987 N N . THR B 1 67 ? 16.719 11.016 3.639 1 89 67 THR B N 1
ATOM 1988 C CA . THR B 1 67 ? 15.898 11.297 4.812 1 89 67 THR B CA 1
ATOM 1989 C C . THR B 1 67 ? 14.539 10.609 4.703 1 89 67 THR B C 1
ATOM 1991 O O . THR B 1 67 ? 14.031 10.414 3.6 1 89 67 THR B O 1
ATOM 1994 N N . ARG B 1 68 ? 14.07 10.258 5.848 1 90.88 68 ARG B N 1
ATOM 1995 C CA . ARG B 1 68 ? 12.695 9.789 5.973 1 90.88 68 ARG B CA 1
ATOM 1996 C C . ARG B 1 68 ? 11.75 10.938 6.316 1 90.88 68 ARG B C 1
ATOM 1998 O O . ARG B 1 68 ? 11.523 11.227 7.488 1 90.88 68 ARG B O 1
ATOM 2005 N N . LEU B 1 69 ? 11.117 11.414 5.359 1 93.75 69 LEU B N 1
ATOM 2006 C CA . LEU B 1 69 ? 10.422 12.688 5.469 1 93.75 69 LEU B CA 1
ATOM 2007 C C . LEU B 1 69 ? 9.211 12.57 6.383 1 93.75 69 LEU B C 1
ATOM 2009 O O . LEU B 1 69 ? 8.914 13.484 7.152 1 93.75 69 LEU B O 1
ATOM 2013 N N . PHE B 1 70 ? 8.508 11.438 6.406 1 94 70 PHE B N 1
ATOM 2014 C CA . PHE B 1 70 ? 7.246 11.32 7.125 1 94 70 PHE B CA 1
ATOM 2015 C C . PHE B 1 70 ? 7.441 10.594 8.453 1 94 70 PHE B C 1
ATOM 2017 O O . PHE B 1 70 ? 6.473 10.273 9.141 1 94 70 PHE B O 1
ATOM 2024 N N . HIS B 1 71 ? 8.672 10.289 8.75 1 91.62 71 HIS B N 1
ATOM 2025 C CA . HIS B 1 71 ? 8.953 9.539 9.977 1 91.62 71 HIS B CA 1
ATOM 2026 C C . HIS B 1 71 ? 8.758 10.414 11.211 1 91.62 71 HIS B C 1
ATOM 2028 O O . HIS B 1 71 ? 9.148 11.586 11.219 1 91.62 71 HIS B O 1
ATOM 2034 N N . ARG B 1 72 ? 8.172 9.883 12.133 1 92.12 72 ARG B N 1
ATOM 2035 C CA . ARG B 1 72 ? 8.008 10.516 13.445 1 92.12 72 ARG B CA 1
ATOM 2036 C C . ARG B 1 72 ? 7.996 9.469 14.555 1 92.12 72 ARG B C 1
ATOM 2038 O O . ARG B 1 72 ? 7.605 8.32 14.336 1 92.12 72 ARG B O 1
ATOM 2045 N N . LYS B 1 73 ? 8.414 9.828 15.742 1 90.5 73 LYS B N 1
ATOM 2046 C CA . LYS B 1 73 ? 8.555 8.906 16.859 1 90.5 73 LYS B CA 1
ATOM 2047 C C . LYS B 1 73 ? 7.305 8.898 17.734 1 90.5 73 LYS B C 1
ATOM 2049 O O . LYS B 1 73 ? 7.27 8.25 18.781 1 90.5 73 LYS B O 1
ATOM 2054 N N . TRP B 1 74 ? 6.301 9.688 17.359 1 93.81 74 TRP B N 1
ATOM 2055 C CA . TRP B 1 74 ? 5.062 9.797 18.109 1 93.81 74 TRP B CA 1
ATOM 2056 C C . TRP B 1 74 ? 3.852 9.492 17.234 1 93.81 74 TRP B C 1
ATOM 2058 O O . TRP B 1 74 ? 3.949 9.508 16.016 1 93.81 74 TRP B O 1
ATOM 2068 N N . ASP B 1 75 ? 2.762 9.211 17.984 1 95 75 ASP B N 1
ATOM 2069 C CA . ASP B 1 75 ? 1.509 8.898 17.297 1 95 75 ASP B CA 1
ATOM 2070 C C . ASP B 1 75 ? 0.631 10.141 17.172 1 95 75 ASP B C 1
ATOM 2072 O O . ASP B 1 75 ? 0.508 10.922 18.109 1 95 75 ASP B O 1
ATOM 2076 N N . ILE B 1 76 ? 0.036 10.266 16.016 1 96.5 76 ILE B N 1
ATOM 2077 C CA . ILE B 1 76 ? -0.807 11.422 15.734 1 96.5 76 ILE B CA 1
ATOM 2078 C C . ILE B 1 76 ? -1.938 11.5 16.75 1 96.5 76 ILE B C 1
ATOM 2080 O O . ILE B 1 76 ? -2.418 12.594 17.078 1 96.5 76 ILE B O 1
ATOM 2084 N N . ALA B 1 77 ? -2.32 10.422 17.328 1 96.56 77 ALA B N 1
ATOM 2085 C CA . ALA B 1 77 ? -3.434 10.398 18.281 1 96.56 77 ALA B CA 1
ATOM 2086 C C . ALA B 1 77 ? -3.078 11.125 19.562 1 96.56 77 ALA B C 1
ATOM 2088 O O . ALA B 1 77 ? -3.963 11.516 20.328 1 96.56 77 ALA B O 1
ATOM 2089 N N . GLU B 1 78 ? -1.808 11.297 19.828 1 96 78 GLU B N 1
ATOM 2090 C CA . GLU B 1 78 ? -1.333 11.969 21.031 1 96 78 GLU B CA 1
ATOM 2091 C C . GLU B 1 78 ? -1.454 13.484 20.891 1 96 78 GLU B C 1
ATOM 2093 O O . GLU B 1 78 ? -1.356 14.211 21.875 1 96 78 GLU B O 1
ATOM 2098 N N . LEU B 1 79 ? -1.721 14 19.688 1 97.31 79 LEU B N 1
ATOM 2099 C CA . LEU B 1 79 ? -1.765 15.438 19.422 1 97.31 79 LEU B CA 1
ATOM 2100 C C . LEU B 1 79 ? -3.172 15.984 19.641 1 97.31 79 LEU B C 1
ATOM 2102 O O . LEU B 1 79 ? -4.148 15.234 19.594 1 97.31 79 LEU B O 1
ATOM 2106 N N . SER B 1 80 ? -3.217 17.266 19.922 1 96.31 80 SER B N 1
ATOM 2107 C CA . SER B 1 80 ? -4.516 17.938 19.938 1 96.31 80 SER B CA 1
ATOM 2108 C C . SER B 1 80 ? -5.145 17.969 18.547 1 96.31 80 SER B C 1
ATOM 2110 O O . SER B 1 80 ? -4.449 17.812 17.547 1 96.31 80 SER B O 1
ATOM 2112 N N . VAL B 1 81 ? -6.391 18.188 18.438 1 95.12 81 VAL B N 1
ATOM 2113 C CA . VAL B 1 81 ? -7.105 18.141 17.172 1 95.12 81 VAL B CA 1
ATOM 2114 C C . VAL B 1 81 ? -6.547 19.203 16.219 1 95.12 81 VAL B C 1
ATOM 2116 O O . VAL B 1 81 ? -6.234 18.922 15.07 1 95.12 81 VAL B O 1
ATOM 2119 N N . PRO B 1 82 ? -6.309 20.438 16.656 1 96.81 82 PRO B N 1
ATOM 2120 C CA . PRO B 1 82 ? -5.73 21.422 15.734 1 96.81 82 PRO B CA 1
ATOM 2121 C C . PRO B 1 82 ? -4.324 21.047 15.273 1 96.81 82 PRO B C 1
ATOM 2123 O O . PRO B 1 82 ? -3.951 21.312 14.133 1 96.81 82 PRO B O 1
ATOM 2126 N N . ASP B 1 83 ? -3.549 20.438 16.172 1 98.25 83 ASP B N 1
ATOM 2127 C CA . ASP B 1 83 ? -2.225 19.953 15.789 1 98.25 83 ASP B CA 1
ATOM 2128 C C . ASP B 1 83 ? -2.32 18.875 14.711 1 98.25 83 ASP B C 1
ATOM 2130 O O . ASP B 1 83 ? -1.513 18.844 13.781 1 98.25 83 ASP B O 1
ATOM 2134 N N . ARG B 1 84 ? -3.301 18.016 14.883 1 98 84 ARG B N 1
ATOM 2135 C CA . ARG B 1 84 ? -3.488 16.969 13.891 1 98 84 ARG B CA 1
ATOM 2136 C C . ARG B 1 84 ? -3.828 17.547 12.523 1 98 84 ARG B C 1
ATOM 2138 O O . ARG B 1 84 ? -3.301 17.109 11.5 1 98 84 ARG B O 1
ATOM 2145 N N . ILE B 1 85 ? -4.688 18.531 12.508 1 97.69 85 ILE B N 1
ATOM 2146 C CA . ILE B 1 85 ? -5.078 19.188 11.266 1 97.69 85 ILE B CA 1
ATOM 2147 C C . ILE B 1 85 ? -3.859 19.859 10.633 1 97.69 85 ILE B C 1
ATOM 2149 O O . ILE B 1 85 ? -3.631 19.734 9.43 1 97.69 85 ILE B O 1
ATOM 2153 N N . THR B 1 86 ? -3.082 20.469 11.438 1 98.25 86 THR B N 1
ATOM 2154 C CA . THR B 1 86 ? -1.884 21.141 10.969 1 98.25 86 THR B CA 1
ATOM 2155 C C . THR B 1 86 ? -0.88 20.141 10.398 1 98.25 86 THR B C 1
ATOM 2157 O O . THR B 1 86 ? -0.249 20.406 9.367 1 98.25 86 THR B O 1
ATOM 2160 N N . LEU B 1 87 ? -0.728 19.031 11.062 1 98.44 87 LEU B N 1
ATOM 2161 C CA . LEU B 1 87 ? 0.175 17.984 10.594 1 98.44 87 LEU B CA 1
ATOM 2162 C C . LEU B 1 87 ? -0.239 17.484 9.219 1 98.44 87 LEU B C 1
ATOM 2164 O O . LEU B 1 87 ? 0.585 17.406 8.305 1 98.44 87 LEU B O 1
ATOM 2168 N N . VAL B 1 88 ? -1.523 17.172 9.102 1 98.5 88 VAL B N 1
ATOM 2169 C CA . VAL B 1 88 ? -2.027 16.609 7.844 1 98.5 88 VAL B CA 1
ATOM 2170 C C . VAL B 1 88 ? -1.893 17.656 6.73 1 98.5 88 VAL B C 1
ATOM 2172 O O . VAL B 1 88 ? -1.55 17.312 5.598 1 98.5 88 VAL B O 1
ATOM 2175 N N . GLU B 1 89 ? -2.121 18.844 7.066 1 98.19 89 GLU B N 1
ATOM 2176 C CA . GLU B 1 89 ? -1.969 19.906 6.082 1 98.19 89 GLU B CA 1
ATOM 2177 C C . GLU B 1 89 ? -0.536 19.969 5.559 1 98.19 89 GLU B C 1
ATOM 2179 O O . GLU B 1 89 ? -0.314 20.141 4.359 1 98.19 89 GLU B O 1
ATOM 2184 N N . ALA B 1 90 ? 0.376 19.859 6.441 1 98.25 90 ALA B N 1
ATOM 2185 C CA . ALA B 1 90 ? 1.781 19.906 6.043 1 98.25 90 ALA B CA 1
ATOM 2186 C C . ALA B 1 90 ? 2.133 18.703 5.152 1 98.25 90 ALA B C 1
ATOM 2188 O O . ALA B 1 90 ? 2.846 18.859 4.156 1 98.25 90 ALA B O 1
ATOM 2189 N N . GLU B 1 91 ? 1.68 17.578 5.516 1 98.62 91 GLU B N 1
ATOM 2190 C CA . GLU B 1 91 ? 1.884 16.391 4.691 1 98.62 91 GLU B CA 1
ATOM 2191 C C . GLU B 1 91 ? 1.279 16.562 3.303 1 98.62 91 GLU B C 1
ATOM 2193 O O . GLU B 1 91 ? 1.904 16.219 2.297 1 98.62 91 GLU B O 1
ATOM 2198 N N . LEU B 1 92 ? 0.079 17.141 3.289 1 98.62 92 LEU B N 1
ATOM 2199 C CA . LEU B 1 92 ? -0.633 17.344 2.033 1 98.62 92 LEU B CA 1
ATOM 2200 C C . LEU B 1 92 ? 0.068 18.391 1.172 1 98.62 92 LEU B C 1
ATOM 2202 O O . LEU B 1 92 ? 0.075 18.281 -0.057 1 98.62 92 LEU B O 1
ATOM 2206 N N . ASP B 1 93 ? 0.611 19.344 1.824 1 98 93 ASP B N 1
ATOM 2207 C CA . ASP B 1 93 ? 1.343 20.359 1.079 1 98 93 ASP B CA 1
ATOM 2208 C C . ASP B 1 93 ? 2.467 19.734 0.256 1 98 93 ASP B C 1
ATOM 2210 O O . ASP B 1 93 ? 2.613 20.047 -0.931 1 98 93 ASP B O 1
ATOM 2214 N N . LEU B 1 94 ? 3.184 18.906 0.866 1 98.06 94 LEU B N 1
ATOM 2215 C CA . LEU B 1 94 ? 4.258 18.219 0.159 1 98.06 94 LEU B CA 1
ATOM 2216 C C . LEU B 1 94 ? 3.699 17.312 -0.932 1 98.06 94 LEU B C 1
ATOM 2218 O O . LEU B 1 94 ? 4.184 17.328 -2.066 1 98.06 94 LEU B O 1
ATOM 2222 N N . THR B 1 95 ? 2.695 16.531 -0.611 1 98.31 95 THR B N 1
ATOM 2223 C CA . THR B 1 95 ? 2.127 15.547 -1.529 1 98.31 95 THR B CA 1
ATOM 2224 C C . THR B 1 95 ? 1.524 16.234 -2.75 1 98.31 95 THR B C 1
ATOM 2226 O O . THR B 1 95 ? 1.759 15.812 -3.885 1 98.31 95 THR B O 1
ATOM 2229 N N . ILE B 1 96 ? 0.828 17.297 -2.531 1 98.38 96 ILE B N 1
ATOM 2230 C CA . ILE B 1 96 ? 0.187 18.016 -3.617 1 98.38 96 ILE B CA 1
ATOM 2231 C C . ILE B 1 96 ? 1.25 18.672 -4.5 1 98.38 96 ILE B C 1
ATOM 2233 O O . ILE B 1 96 ? 1.134 18.656 -5.73 1 98.38 96 ILE B O 1
ATOM 2237 N N . THR B 1 97 ? 2.244 19.188 -3.887 1 96.56 97 THR B N 1
ATOM 2238 C CA . THR B 1 97 ? 3.324 19.812 -4.641 1 96.56 97 THR B CA 1
ATOM 2239 C C . THR B 1 97 ? 3.965 18.812 -5.602 1 96.56 97 THR B C 1
ATOM 2241 O O . THR B 1 97 ? 4.18 19.125 -6.773 1 96.56 97 THR B O 1
ATOM 2244 N N . VAL B 1 98 ? 4.242 17.641 -5.125 1 95.94 98 VAL B N 1
ATOM 2245 C CA . VAL B 1 98 ? 4.945 16.672 -5.949 1 95.94 98 VAL B CA 1
ATOM 2246 C C . VAL B 1 98 ? 4.004 16.125 -7.023 1 95.94 98 VAL B C 1
ATOM 2248 O O . VAL B 1 98 ? 4.43 15.836 -8.141 1 95.94 98 VAL B O 1
ATOM 2251 N N . LEU B 1 99 ? 2.686 15.953 -6.711 1 97 99 LEU B N 1
ATOM 2252 C CA . LEU B 1 99 ? 1.734 15.406 -7.676 1 97 99 LEU B CA 1
ATOM 2253 C C . LEU B 1 99 ? 1.416 16.438 -8.758 1 97 99 LEU B C 1
ATOM 2255 O O . LEU B 1 99 ? 1.016 16.062 -9.867 1 97 99 LEU B O 1
ATOM 2259 N N . THR B 1 100 ? 1.54 17.688 -8.438 1 95.44 100 THR B N 1
ATOM 2260 C CA . THR B 1 100 ? 1.312 18.75 -9.422 1 95.44 100 THR B CA 1
ATOM 2261 C C . THR B 1 100 ? 2.43 18.766 -10.461 1 95.44 100 THR B C 1
ATOM 2263 O O . THR B 1 100 ? 2.189 19.062 -11.625 1 95.44 100 THR B O 1
ATOM 2266 N N . ASN B 1 101 ? 3.656 18.375 -9.953 1 92.38 101 ASN B N 1
ATOM 2267 C CA . ASN B 1 101 ? 4.82 18.344 -10.836 1 92.38 101 ASN B CA 1
ATOM 2268 C C . ASN B 1 101 ? 5.594 17.047 -10.688 1 92.38 101 ASN B C 1
ATOM 2270 O O . ASN B 1 101 ? 6.73 17.031 -10.203 1 92.38 101 ASN B O 1
ATOM 2274 N N . PRO B 1 102 ? 4.969 16.031 -11.219 1 92.56 102 PRO B N 1
ATOM 2275 C CA . PRO B 1 102 ? 5.641 14.742 -11.047 1 92.56 102 PRO B CA 1
ATOM 2276 C C . PRO B 1 102 ? 6.93 14.633 -11.859 1 92.56 102 PRO B C 1
ATOM 2278 O O . PRO B 1 102 ? 7 15.148 -12.977 1 92.56 102 PRO B O 1
ATOM 2281 N N . THR B 1 103 ? 7.875 14.086 -11.25 1 88.75 103 THR B N 1
ATOM 2282 C CA . THR B 1 103 ? 9.141 13.859 -11.945 1 88.75 103 THR B CA 1
ATOM 2283 C C . THR B 1 103 ? 9.031 12.703 -12.922 1 88.75 103 THR B C 1
ATOM 2285 O O . THR B 1 103 ? 9.805 12.609 -13.875 1 88.75 103 THR B O 1
ATOM 2288 N N . THR B 1 104 ? 8.133 11.859 -12.609 1 84.88 104 THR B N 1
ATOM 2289 C CA . THR B 1 104 ? 7.902 10.695 -13.453 1 84.88 104 THR B CA 1
ATOM 2290 C C . THR B 1 104 ? 6.754 10.953 -14.43 1 84.88 104 THR B C 1
ATOM 2292 O O . THR B 1 104 ? 5.594 11.039 -14.016 1 84.88 104 THR B O 1
ATOM 2295 N N . GLN B 1 105 ? 6.969 11.047 -15.609 1 85.69 105 GLN B N 1
ATOM 2296 C CA . GLN B 1 105 ? 5.992 11.43 -16.625 1 85.69 105 GLN B CA 1
ATOM 2297 C C . GLN B 1 105 ? 4.848 10.43 -16.688 1 85.69 105 GLN B C 1
ATOM 2299 O O . GLN B 1 105 ? 3.695 10.805 -16.906 1 85.69 105 GLN B O 1
ATOM 2304 N N . ARG B 1 106 ? 5.113 9.164 -16.406 1 86.25 106 ARG B N 1
ATOM 2305 C CA . ARG B 1 106 ? 4.113 8.102 -16.516 1 86.25 106 ARG B CA 1
ATOM 2306 C C . ARG B 1 106 ? 3.047 8.242 -15.438 1 86.25 106 ARG B C 1
ATOM 2308 O O . ARG B 1 106 ? 1.973 7.645 -15.539 1 86.25 106 ARG B O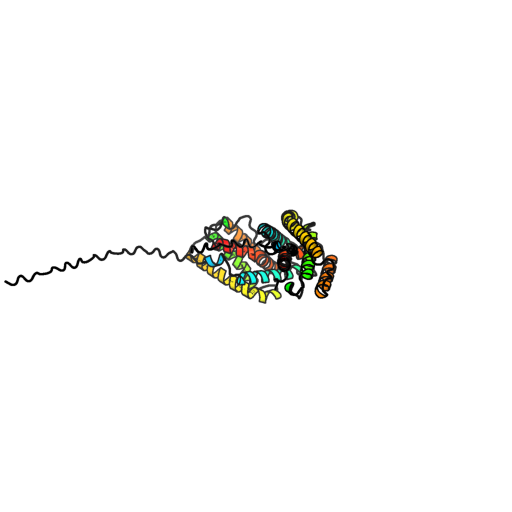 1
ATOM 2315 N N . LEU B 1 107 ? 3.326 9.125 -14.5 1 92.62 107 LEU B N 1
ATOM 2316 C CA . LEU B 1 107 ? 2.422 9.273 -13.367 1 92.62 107 LEU B CA 1
ATOM 2317 C C . LEU B 1 107 ? 1.449 10.422 -13.594 1 92.62 107 LEU B C 1
ATOM 2319 O O . LEU B 1 107 ? 0.465 10.562 -12.859 1 92.62 107 LEU B O 1
ATOM 2323 N N . ALA B 1 108 ? 1.615 11.227 -14.555 1 89.88 108 ALA B N 1
ATOM 2324 C CA . ALA B 1 108 ? 0.849 12.461 -14.727 1 89.88 108 ALA B CA 1
ATOM 2325 C C . ALA B 1 108 ? -0.643 12.164 -14.859 1 89.88 108 ALA B C 1
ATOM 2327 O O . ALA B 1 108 ? -1.472 12.82 -14.227 1 89.88 108 ALA B O 1
ATOM 2328 N N . GLU B 1 109 ? -0.936 11.18 -15.547 1 91.88 109 GLU B N 1
ATOM 2329 C CA . GLU B 1 109 ? -2.342 10.859 -15.773 1 91.88 109 GLU B CA 1
ATOM 2330 C C . GLU B 1 109 ? -2.975 10.258 -14.523 1 91.88 109 GLU B C 1
ATOM 2332 O O . GLU B 1 109 ? -4.07 10.656 -14.125 1 91.88 109 GLU B O 1
ATOM 2337 N N . THR B 1 110 ? -2.303 9.383 -13.945 1 94.88 110 THR B N 1
ATOM 2338 C CA . THR B 1 110 ? -2.869 8.656 -12.812 1 94.88 110 THR B CA 1
ATOM 2339 C C . THR B 1 110 ? -2.916 9.539 -11.57 1 94.88 110 THR B C 1
ATOM 2341 O O . THR B 1 110 ? -3.674 9.266 -10.633 1 94.88 110 THR B O 1
ATOM 2344 N N . CYS B 1 111 ? -2.195 10.617 -11.602 1 96.25 111 CYS B N 1
ATOM 2345 C CA . CYS B 1 111 ? -2.121 11.477 -10.43 1 96.25 111 CYS B CA 1
ATOM 2346 C C . CYS B 1 111 ? -3.281 12.469 -10.406 1 96.25 111 CYS B C 1
ATOM 2348 O O . CYS B 1 111 ? -3.549 13.094 -9.375 1 96.25 111 CYS B O 1
ATOM 2350 N N . GLN B 1 112 ? -4.031 12.641 -11.484 1 95.81 112 GLN B N 1
ATOM 2351 C CA . GLN B 1 112 ? -5.004 13.719 -11.633 1 95.81 112 GLN B CA 1
ATOM 2352 C C . GLN B 1 112 ? -6.117 13.594 -10.594 1 95.81 112 GLN B C 1
ATOM 2354 O O . GLN B 1 112 ? -6.391 14.547 -9.859 1 95.81 112 GLN B O 1
ATOM 2359 N N . GLN B 1 113 ? -6.672 12.414 -10.461 1 97.12 113 GLN B N 1
ATOM 2360 C CA . GLN B 1 113 ? -7.789 12.227 -9.539 1 97.12 113 GLN B CA 1
ATOM 2361 C C . GLN B 1 113 ? -7.328 12.328 -8.086 1 97.12 113 GLN B C 1
ATOM 2363 O O . GLN B 1 113 ? -7.926 13.055 -7.289 1 97.12 113 GLN B O 1
ATOM 2368 N N . PRO B 1 114 ? -6.246 11.617 -7.734 1 98.31 114 PRO B N 1
ATOM 2369 C CA . PRO B 1 114 ? -5.742 11.805 -6.371 1 98.31 114 PRO B CA 1
ATOM 2370 C C . PRO B 1 114 ? -5.426 13.258 -6.055 1 98.31 114 PRO B C 1
ATOM 2372 O O . PRO B 1 114 ? -5.723 13.734 -4.957 1 98.31 114 PRO B O 1
ATOM 2375 N N . LEU B 1 115 ? -4.895 13.961 -7.047 1 98.19 115 LEU B N 1
ATOM 2376 C CA . LEU B 1 115 ? -4.539 15.359 -6.852 1 98.19 115 LEU B CA 1
ATOM 2377 C C . LEU B 1 115 ? -5.777 16.203 -6.57 1 98.19 115 LEU B C 1
ATOM 2379 O O . LEU B 1 115 ? -5.773 17.031 -5.664 1 98.19 115 LEU B O 1
ATOM 2383 N N . ALA B 1 116 ? -6.789 16.016 -7.273 1 97.81 116 ALA B N 1
ATOM 2384 C CA . ALA B 1 116 ? -8.039 16.75 -7.059 1 97.81 116 ALA B CA 1
ATOM 2385 C C . ALA B 1 116 ? -8.609 16.453 -5.68 1 97.81 116 ALA B C 1
ATOM 2387 O O . ALA B 1 116 ? -9.039 17.375 -4.969 1 97.81 116 ALA B O 1
ATOM 2388 N N . PHE B 1 117 ? -8.633 15.258 -5.324 1 98.44 117 PHE B N 1
ATOM 2389 C CA . PHE B 1 117 ? -9.141 14.828 -4.027 1 98.44 117 PHE B CA 1
ATOM 2390 C C . PHE B 1 117 ? -8.352 15.477 -2.896 1 98.44 117 PHE B C 1
ATOM 2392 O O . PHE B 1 117 ? -8.93 16.109 -2.01 1 98.44 117 PHE B O 1
ATOM 2399 N N . LEU B 1 118 ? -7.035 15.352 -2.975 1 98.5 118 LEU B N 1
ATOM 2400 C CA . LEU B 1 118 ? -6.184 15.844 -1.899 1 98.5 118 LEU B CA 1
ATOM 2401 C C . LEU B 1 118 ? -6.234 17.359 -1.82 1 98.5 118 LEU B C 1
ATOM 2403 O O . LEU B 1 118 ? -6.141 17.938 -0.732 1 98.5 118 LEU B O 1
ATOM 2407 N N . THR B 1 119 ? -6.379 18.047 -2.947 1 98.19 119 THR B N 1
ATOM 2408 C CA . THR B 1 119 ? -6.508 19.5 -2.963 1 98.19 119 THR B CA 1
ATOM 2409 C C . THR B 1 119 ? -7.785 19.938 -2.252 1 98.19 119 THR B C 1
ATOM 2411 O O . THR B 1 119 ? -7.773 20.891 -1.477 1 98.19 119 THR B O 1
ATOM 2414 N N . GLN B 1 120 ? -8.812 19.203 -2.539 1 97.12 120 GLN B N 1
ATOM 2415 C CA . GLN B 1 120 ? -10.07 19.484 -1.85 1 97.12 120 GLN B CA 1
ATOM 2416 C C . GLN B 1 120 ? -9.93 19.281 -0.344 1 97.12 120 GLN B C 1
ATOM 2418 O O . GLN B 1 120 ? -10.43 20.078 0.446 1 97.12 120 GLN B O 1
ATOM 2423 N N . VAL B 1 121 ? -9.305 18.219 0.014 1 97.81 121 VAL B N 1
ATOM 2424 C CA . VAL B 1 121 ? -9.078 17.938 1.428 1 97.81 121 VAL B CA 1
ATOM 2425 C C . VAL B 1 121 ? -8.328 19.094 2.076 1 97.81 121 VAL B C 1
ATOM 2427 O O . VAL B 1 121 ? -8.688 19.547 3.164 1 97.81 121 VAL B O 1
ATOM 2430 N N . GLN B 1 122 ? -7.297 19.5 1.422 1 98.06 122 GLN B N 1
ATOM 2431 C CA . GLN B 1 122 ? -6.469 20.578 1.969 1 98.06 122 GLN B CA 1
ATOM 2432 C C . GLN B 1 122 ? -7.285 21.844 2.188 1 98.06 122 GLN B C 1
ATOM 2434 O O . GLN B 1 122 ? -7.152 22.5 3.221 1 98.06 122 GLN B O 1
ATOM 2439 N N . GLU B 1 123 ? -8.062 22.172 1.274 1 96.5 123 GLU B N 1
ATOM 2440 C CA . GLU B 1 123 ? -8.914 23.344 1.402 1 96.5 123 GLU B CA 1
ATOM 2441 C C . GLU B 1 123 ? -9.859 23.219 2.598 1 96.5 123 GLU B C 1
ATOM 2443 O O . GLU B 1 123 ? -10.016 24.156 3.375 1 96.5 123 GLU B O 1
ATOM 2448 N N . ASP B 1 124 ? -10.43 22.062 2.682 1 96.56 124 ASP B N 1
ATOM 2449 C CA . ASP B 1 124 ? -11.352 21.828 3.793 1 96.56 124 ASP B CA 1
ATOM 2450 C C . ASP B 1 124 ? -10.625 21.938 5.133 1 96.56 124 ASP B C 1
ATOM 2452 O O . ASP B 1 124 ? -11.172 22.469 6.102 1 96.56 124 ASP B O 1
ATOM 2456 N N . LEU B 1 125 ? -9.438 21.375 5.184 1 97.25 125 LEU B N 1
ATOM 2457 C CA . LEU B 1 125 ? -8.648 21.438 6.41 1 97.25 125 LEU B CA 1
ATOM 2458 C C . LEU B 1 125 ? -8.344 22.891 6.789 1 97.25 125 LEU B C 1
ATOM 2460 O O . LEU B 1 125 ? -8.469 23.266 7.957 1 97.25 125 LEU B O 1
ATOM 2464 N N . ARG B 1 126 ? -7.977 23.672 5.871 1 95.38 126 ARG B N 1
ATOM 2465 C CA . ARG B 1 126 ? -7.645 25.078 6.117 1 95.38 126 ARG B CA 1
ATOM 2466 C C . ARG B 1 126 ? -8.867 25.844 6.598 1 95.38 126 ARG B C 1
ATOM 2468 O O . ARG B 1 126 ? -8.781 26.656 7.527 1 95.38 126 ARG B O 1
ATOM 2475 N N . ASP B 1 127 ? -9.945 25.547 5.965 1 94.56 127 ASP B N 1
ATOM 2476 C CA . ASP B 1 127 ? -11.188 26.188 6.375 1 94.56 127 ASP B CA 1
ATOM 2477 C C . ASP B 1 127 ? -11.555 25.828 7.809 1 94.56 127 ASP B C 1
ATOM 2479 O O . ASP B 1 127 ? -11.953 26.688 8.594 1 94.56 127 ASP B O 1
ATOM 2483 N N . CYS B 1 128 ? -11.359 24.562 8.047 1 94.75 128 CYS B N 1
ATOM 2484 C CA . CYS B 1 128 ? -11.711 24.078 9.375 1 94.75 128 CYS B CA 1
ATOM 2485 C C . CYS B 1 128 ? -10.797 24.688 10.438 1 94.75 128 CYS B C 1
ATOM 2487 O O . CYS B 1 128 ? -11.258 25.078 11.5 1 94.75 128 CYS B O 1
ATOM 2489 N N . LEU B 1 129 ? -9.602 24.703 10.188 1 95.25 129 LEU B N 1
ATOM 2490 C CA . LEU B 1 129 ? -8.656 25.266 11.148 1 95.25 129 LEU B CA 1
ATOM 2491 C C . LEU B 1 129 ? -8.922 26.75 11.367 1 95.25 129 LEU B C 1
ATOM 2493 O O . LEU B 1 129 ? -8.852 27.234 12.492 1 95.25 129 LEU B O 1
ATOM 2497 N N . ALA B 1 130 ? -9.188 27.469 10.352 1 93.62 130 ALA B N 1
ATOM 2498 C CA . ALA B 1 130 ? -9.461 28.891 10.438 1 93.62 130 ALA B CA 1
ATOM 2499 C C . ALA B 1 130 ? -10.711 29.172 11.266 1 93.62 130 ALA B C 1
ATOM 2501 O O . ALA B 1 130 ? -10.789 30.172 11.984 1 93.62 130 ALA B O 1
ATOM 2502 N N . LEU B 1 131 ? -11.648 28.281 11.188 1 92.25 131 LEU B N 1
ATOM 2503 C CA . LEU B 1 131 ? -12.922 28.469 11.883 1 92.25 131 LEU B CA 1
ATOM 2504 C C . LEU B 1 131 ? -12.805 28.062 13.344 1 92.25 131 LEU B C 1
ATOM 2506 O O . LEU B 1 131 ? -13.312 28.75 14.227 1 92.25 131 LEU B O 1
ATOM 2510 N N . GLU B 1 132 ? -12.164 26.984 13.547 1 91.62 132 GLU B N 1
ATOM 2511 C CA . GLU B 1 132 ? -12.195 26.406 14.883 1 91.62 132 GLU B CA 1
ATOM 2512 C C . GLU B 1 132 ? -11.039 26.906 15.734 1 91.62 132 GLU B C 1
ATOM 2514 O O . GLU B 1 132 ? -11.164 27.016 16.953 1 91.62 132 GLU B O 1
ATOM 2519 N N . ALA B 1 133 ? -9.898 27.141 15.078 1 93.12 133 ALA B N 1
ATOM 2520 C CA . ALA B 1 133 ? -8.719 27.547 15.828 1 93.12 133 ALA B CA 1
ATOM 2521 C C . ALA B 1 133 ? -7.879 28.531 15.023 1 93.12 133 ALA B C 1
ATOM 2523 O O . ALA B 1 133 ? -6.719 28.25 14.703 1 93.12 133 ALA B O 1
ATOM 2524 N N . PRO B 1 134 ? -8.359 29.672 14.781 1 91.19 134 PRO B N 1
ATOM 2525 C CA . PRO B 1 134 ? -7.688 30.656 13.93 1 91.19 134 PRO B CA 1
ATOM 2526 C C . PRO B 1 134 ? -6.328 31.094 14.484 1 91.19 134 PRO B C 1
ATOM 2528 O O . PRO B 1 134 ? -5.434 31.453 13.719 1 91.19 134 PRO B O 1
ATOM 2531 N N . SER B 1 135 ? -6.102 31.016 15.734 1 93 135 SER B N 1
ATOM 2532 C CA . SER B 1 135 ? -4.84 31.453 16.328 1 93 135 SER B CA 1
ATOM 2533 C C . SER B 1 135 ? -4.023 30.266 16.812 1 93 135 SER B C 1
ATOM 2535 O O . SER B 1 135 ? -3.195 30.406 17.719 1 93 135 SER B O 1
ATOM 2537 N N . HIS B 1 136 ? -4.332 29.172 16.219 1 93.88 136 HIS B N 1
ATOM 2538 C CA . HIS B 1 136 ? -3.668 27.969 16.719 1 93.88 136 HIS B CA 1
ATOM 2539 C C . HIS B 1 136 ? -2.17 28.016 16.422 1 93.88 136 HIS B C 1
ATOM 2541 O O . HIS B 1 136 ? -1.754 28.422 15.336 1 93.88 136 HIS B O 1
ATOM 2547 N N . GLN B 1 137 ? -1.368 27.656 17.469 1 95.81 137 GLN B N 1
ATOM 2548 C CA . GLN B 1 137 ? 0.073 27.484 17.328 1 95.81 137 GLN B CA 1
ATOM 2549 C C . GLN B 1 137 ? 0.48 26.047 17.594 1 95.81 137 GLN B C 1
ATOM 2551 O O . GLN B 1 137 ? 0.068 25.453 18.594 1 95.81 137 GLN B O 1
ATOM 2556 N N . PRO B 1 138 ? 1.246 25.516 16.75 1 97.38 138 PRO B N 1
ATOM 2557 C CA . PRO B 1 138 ? 1.636 24.109 16.922 1 97.38 138 PRO B CA 1
ATOM 2558 C C . PRO B 1 138 ? 2.357 23.844 18.234 1 97.38 138 PRO B C 1
ATOM 2560 O O . PRO B 1 138 ? 3.094 24.703 18.719 1 97.38 138 PRO B O 1
ATOM 2563 N N . SER B 1 139 ? 2.094 22.703 18.719 1 96.88 139 SER B N 1
ATOM 2564 C CA . SER B 1 139 ? 2.811 22.266 19.922 1 96.88 139 SER B CA 1
ATOM 2565 C C . SER B 1 139 ? 4.305 22.109 19.641 1 96.88 139 SER B C 1
ATOM 2567 O O . SER B 1 139 ? 4.73 22.125 18.484 1 96.88 139 SER B O 1
ATOM 2569 N N . GLY B 1 140 ? 5.125 22.016 20.656 1 95.69 140 GLY B N 1
ATOM 2570 C CA . GLY B 1 140 ? 6.566 21.859 20.516 1 95.69 140 GLY B CA 1
ATOM 2571 C C . GLY B 1 140 ? 6.953 20.656 19.672 1 95.69 140 GLY B C 1
ATOM 2572 O O . GLY B 1 140 ? 7.777 20.766 18.766 1 95.69 140 GLY B O 1
ATOM 2573 N N . LYS B 1 141 ? 6.32 19.547 19.938 1 95.5 141 LYS B N 1
ATOM 2574 C CA . LYS B 1 141 ? 6.578 18.312 19.203 1 95.5 141 LYS B CA 1
ATOM 2575 C C . LYS B 1 141 ? 6.285 18.5 17.719 1 95.5 141 LYS B C 1
ATOM 2577 O O . LYS B 1 141 ? 7.094 18.109 16.875 1 95.5 141 LYS B O 1
ATOM 2582 N N . LEU B 1 142 ? 5.141 19.016 17.438 1 97.75 142 LEU B N 1
ATOM 2583 C CA . LEU B 1 142 ? 4.746 19.234 16.047 1 97.75 142 LEU B CA 1
ATOM 2584 C C . LEU B 1 142 ? 5.648 20.281 15.391 1 97.75 142 LEU B C 1
ATOM 2586 O O . LEU B 1 142 ? 6.047 20.109 14.234 1 97.75 142 LEU B O 1
ATOM 2590 N N . ARG B 1 143 ? 5.965 21.328 16.109 1 97.69 143 ARG B N 1
ATOM 2591 C CA . ARG B 1 143 ? 6.82 22.375 15.57 1 97.69 143 ARG B CA 1
ATOM 2592 C C . ARG B 1 143 ? 8.18 21.828 15.156 1 97.69 143 ARG B C 1
ATOM 2594 O O . ARG B 1 143 ? 8.695 22.156 14.086 1 97.69 143 ARG B O 1
ATOM 2601 N N . HIS B 1 144 ? 8.75 21 15.984 1 97.25 144 HIS B N 1
ATOM 2602 C CA . HIS B 1 144 ? 10.031 20.391 15.672 1 97.25 144 HIS B CA 1
ATOM 2603 C C . HIS B 1 144 ? 9.938 19.5 14.438 1 97.25 144 HIS B C 1
ATOM 2605 O O . HIS B 1 144 ? 10.812 19.547 13.57 1 97.25 144 HIS B O 1
ATOM 2611 N N . TRP B 1 145 ? 8.922 18.703 14.383 1 97.62 145 TRP B N 1
ATOM 2612 C CA . TRP B 1 145 ? 8.719 17.844 13.227 1 97.62 145 TRP B CA 1
ATOM 2613 C C . TRP B 1 145 ? 8.531 18.656 11.953 1 97.62 145 TRP B C 1
ATOM 2615 O O . TRP B 1 145 ? 9.086 18.328 10.906 1 97.62 145 TRP B O 1
ATOM 2625 N N . LEU B 1 146 ? 7.766 19.75 12.055 1 98.12 146 LEU B N 1
ATOM 2626 C CA . LEU B 1 146 ? 7.535 20.625 10.906 1 98.12 146 LEU B CA 1
ATOM 2627 C C . LEU B 1 146 ? 8.844 21.25 10.422 1 98.12 146 LEU B C 1
ATOM 2629 O O . LEU B 1 146 ? 9.07 21.359 9.219 1 98.12 146 LEU B O 1
ATOM 2633 N N . GLN B 1 147 ? 9.648 21.6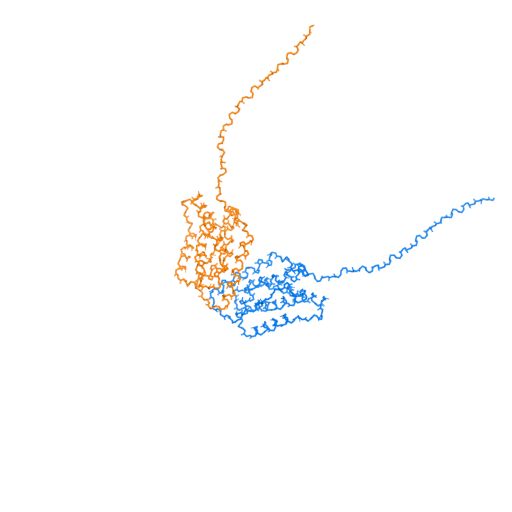09 11.32 1 97.56 147 GLN B N 1
ATOM 2634 C CA . GLN B 1 147 ? 10.945 22.188 10.969 1 97.56 147 GLN B CA 1
ATOM 2635 C C . GLN B 1 147 ? 11.82 21.156 10.25 1 97.56 147 GLN B C 1
ATOM 2637 O O . GLN B 1 147 ? 12.484 21.469 9.266 1 97.56 147 GLN B O 1
ATOM 2642 N N . LYS B 1 148 ? 11.836 19.969 10.75 1 96.75 148 LYS B N 1
ATOM 2643 C CA . LYS B 1 148 ? 12.594 18.891 10.117 1 96.75 148 LYS B CA 1
ATOM 2644 C C . LYS B 1 148 ? 12.078 18.609 8.711 1 96.75 148 LYS B C 1
ATOM 2646 O O . LYS B 1 148 ? 12.867 18.375 7.793 1 96.75 148 LYS B O 1
ATOM 2651 N N . LEU B 1 149 ? 10.766 18.578 8.594 1 97.5 149 LEU B N 1
ATOM 2652 C CA . LEU B 1 149 ? 10.156 18.344 7.289 1 97.5 149 LEU B CA 1
ATOM 2653 C C . LEU B 1 149 ? 10.555 19.438 6.301 1 97.5 149 LEU B C 1
ATOM 2655 O O . LEU B 1 149 ? 10.93 19.141 5.164 1 97.5 149 LEU B O 1
ATOM 2659 N N . GLU B 1 150 ? 10.477 20.656 6.734 1 97.25 150 GLU B N 1
ATOM 2660 C CA . GLU B 1 150 ? 10.844 21.797 5.879 1 97.25 150 GLU B CA 1
ATOM 2661 C C . GLU B 1 150 ? 12.312 21.719 5.473 1 97.25 150 GLU B C 1
ATOM 2663 O O . GLU B 1 150 ? 12.656 21.984 4.316 1 97.25 150 GLU B O 1
ATOM 2668 N N . THR B 1 151 ? 13.109 21.391 6.375 1 96.75 151 THR B N 1
ATOM 2669 C CA . THR B 1 151 ? 14.539 21.25 6.086 1 96.75 151 THR B CA 1
ATOM 2670 C C . THR B 1 151 ? 14.781 20.125 5.086 1 96.75 151 THR B C 1
ATOM 2672 O O . THR B 1 151 ? 15.555 20.281 4.141 1 96.75 151 THR B O 1
ATOM 2675 N N . ALA B 1 152 ? 14.109 19.062 5.32 1 95.81 152 ALA B N 1
ATOM 2676 C CA . ALA B 1 152 ? 14.258 17.922 4.422 1 95.81 152 ALA B CA 1
ATOM 2677 C C . ALA B 1 152 ? 13.766 18.25 3.018 1 95.81 152 ALA B C 1
ATOM 2679 O O . ALA B 1 152 ? 14.367 17.828 2.025 1 95.81 152 ALA B O 1
ATOM 2680 N N . LYS B 1 153 ? 12.641 18.938 2.895 1 96.5 153 LYS B N 1
ATOM 2681 C CA . LYS B 1 153 ? 12.102 19.359 1.603 1 96.5 153 LYS B CA 1
ATOM 2682 C C . LYS B 1 153 ? 13.125 20.156 0.81 1 96.5 153 LYS B C 1
ATOM 2684 O O . LYS B 1 153 ? 13.18 20.078 -0.419 1 96.5 153 LYS B O 1
ATOM 2689 N N . LYS B 1 154 ? 13.922 20.844 1.508 1 95.69 154 LYS B N 1
ATOM 2690 C CA . LYS B 1 154 ? 14.914 21.703 0.867 1 95.69 154 LYS B CA 1
ATOM 2691 C C . LYS B 1 154 ? 16.172 20.922 0.488 1 95.69 154 LYS B C 1
ATOM 2693 O O . LYS B 1 154 ? 16.859 21.25 -0.477 1 95.69 154 LYS B O 1
ATOM 2698 N N . LYS B 1 155 ? 16.438 19.891 1.169 1 95.88 155 LYS B N 1
ATOM 2699 C CA . LYS B 1 155 ? 17.703 19.188 1.017 1 95.88 155 LYS B CA 1
ATOM 2700 C C . LYS B 1 155 ? 17.562 18 0.073 1 95.88 155 LYS B C 1
ATOM 2702 O O . LYS B 1 155 ? 18.547 17.594 -0.57 1 95.88 155 LYS B O 1
ATOM 2707 N N . GLU B 1 156 ? 16.391 17.422 -0.011 1 95.94 156 GLU B N 1
ATOM 2708 C CA . GLU B 1 156 ? 16.188 16.219 -0.807 1 95.94 156 GLU B CA 1
ATOM 2709 C C . GLU B 1 156 ? 15.953 16.562 -2.275 1 95.94 156 GLU B C 1
ATOM 2711 O O . GLU B 1 156 ? 15.547 17.672 -2.602 1 95.94 156 GLU B O 1
ATOM 2716 N N . THR B 1 157 ? 16.25 15.594 -3.156 1 93.69 157 THR B N 1
ATOM 2717 C CA . THR B 1 157 ? 15.977 15.75 -4.582 1 93.69 157 THR B CA 1
ATOM 2718 C C . THR B 1 157 ? 14.477 15.656 -4.863 1 93.69 157 THR B C 1
ATOM 2720 O O . THR B 1 157 ? 13.719 15.125 -4.051 1 93.69 157 THR B O 1
ATOM 2723 N N . ALA B 1 158 ? 14.031 16.094 -5.98 1 93.31 158 ALA B N 1
ATOM 2724 C CA . ALA B 1 158 ? 12.633 16.031 -6.383 1 93.31 158 ALA B CA 1
ATOM 2725 C C . ALA B 1 158 ? 12.141 14.586 -6.445 1 93.31 158 ALA B C 1
ATOM 2727 O O . ALA B 1 158 ? 11 14.297 -6.082 1 93.31 158 ALA B O 1
ATOM 2728 N N . GLY B 1 159 ? 13.047 13.711 -6.922 1 92 159 GLY B N 1
ATOM 2729 C CA . GLY B 1 159 ? 12.703 12.297 -6.996 1 92 159 GLY B CA 1
ATOM 2730 C C . GLY B 1 159 ? 12.445 11.672 -5.637 1 92 159 GLY B C 1
ATOM 2731 O O . GLY B 1 159 ? 11.516 10.883 -5.48 1 92 159 GLY B O 1
ATOM 2732 N N . CYS B 1 160 ? 13.211 12.086 -4.668 1 94.19 160 CYS B N 1
ATOM 2733 C CA . CYS B 1 160 ? 13.07 11.539 -3.324 1 94.19 160 CYS B CA 1
ATOM 2734 C C . CYS B 1 160 ? 11.828 12.109 -2.637 1 94.19 160 CYS B C 1
ATOM 2736 O O . CYS B 1 160 ? 11.156 11.414 -1.881 1 94.19 160 CYS B O 1
ATOM 2738 N N . LEU B 1 161 ? 11.555 13.359 -2.91 1 96.38 161 LEU B N 1
ATOM 2739 C CA . LEU B 1 161 ? 10.328 13.945 -2.383 1 96.38 161 LEU B CA 1
ATOM 2740 C C . LEU B 1 161 ? 9.102 13.219 -2.93 1 96.38 161 LEU B C 1
ATOM 2742 O O . LEU B 1 161 ? 8.195 12.867 -2.174 1 96.38 161 LEU B O 1
ATOM 2746 N N . GLU B 1 162 ? 9.148 12.977 -4.207 1 95.56 162 GLU B N 1
ATOM 2747 C CA . GLU B 1 162 ? 8.07 12.258 -4.879 1 95.56 162 GLU B CA 1
ATOM 2748 C C . GLU B 1 162 ? 7.906 10.852 -4.312 1 95.56 162 GLU B C 1
ATOM 2750 O O . GLU B 1 162 ? 6.793 10.43 -3.988 1 95.56 162 GLU B O 1
ATOM 2755 N N . ALA B 1 163 ? 9.016 10.172 -4.152 1 94.69 163 ALA B N 1
ATOM 2756 C CA . ALA B 1 163 ? 8.984 8.805 -3.637 1 94.69 163 ALA B CA 1
ATOM 2757 C C . ALA B 1 163 ? 8.438 8.773 -2.215 1 94.69 163 ALA B C 1
ATOM 2759 O O . ALA B 1 163 ? 7.574 7.945 -1.897 1 94.69 163 ALA B O 1
ATOM 2760 N N . SER B 1 164 ? 8.875 9.695 -1.369 1 95.5 164 SER B N 1
ATOM 2761 C CA . SER B 1 164 ? 8.43 9.734 0.021 1 95.5 164 SER B CA 1
ATOM 2762 C C . SER B 1 164 ? 6.934 10.016 0.117 1 95.5 164 SER B C 1
ATOM 2764 O O . SER B 1 164 ? 6.215 9.344 0.858 1 95.5 164 SER B O 1
ATOM 2766 N N . ALA B 1 165 ? 6.516 10.914 -0.691 1 97 165 ALA B N 1
ATOM 2767 C CA . ALA B 1 165 ? 5.117 11.328 -0.627 1 97 165 ALA B CA 1
ATOM 2768 C C . ALA B 1 165 ? 4.195 10.211 -1.114 1 97 165 ALA B C 1
ATOM 2770 O O . ALA B 1 165 ? 3.191 9.898 -0.47 1 97 165 ALA B O 1
ATOM 2771 N N . ILE B 1 166 ? 4.508 9.578 -2.178 1 96.56 166 ILE B N 1
ATOM 2772 C CA . ILE B 1 166 ? 3.617 8.594 -2.793 1 96.56 166 ILE B CA 1
ATOM 2773 C C . ILE B 1 166 ? 3.654 7.297 -1.996 1 96.56 166 ILE B C 1
ATOM 2775 O O . ILE B 1 166 ? 2.613 6.68 -1.755 1 96.56 166 ILE B O 1
ATOM 2779 N N . LEU B 1 167 ? 4.812 6.906 -1.507 1 95.5 167 LEU B N 1
ATOM 2780 C CA . LEU B 1 167 ? 4.918 5.664 -0.749 1 95.5 167 LEU B CA 1
ATOM 2781 C C . LEU B 1 167 ? 4.191 5.781 0.587 1 95.5 167 LEU B C 1
ATOM 2783 O O . LEU B 1 167 ? 3.67 4.789 1.102 1 95.5 167 LEU B O 1
ATOM 2787 N N . HIS B 1 168 ? 4.113 7 1.13 1 96.31 168 HIS B N 1
ATOM 2788 C CA . HIS B 1 168 ? 3.498 7.188 2.439 1 96.31 168 HIS B CA 1
ATOM 2789 C C . HIS B 1 168 ? 2.09 7.762 2.307 1 96.31 168 HIS B C 1
ATOM 2791 O O . HIS B 1 168 ? 1.532 8.273 3.279 1 96.31 168 HIS B O 1
ATOM 2797 N N . ILE B 1 169 ? 1.513 7.676 1.153 1 97.62 169 ILE B N 1
ATOM 2798 C CA . ILE B 1 169 ? 0.24 8.344 0.907 1 97.62 169 ILE B CA 1
ATOM 2799 C C . ILE B 1 169 ? -0.835 7.762 1.821 1 97.62 169 ILE B C 1
ATOM 2801 O O . ILE B 1 169 ? -1.724 8.484 2.281 1 97.62 169 ILE B O 1
ATOM 2805 N N . PHE B 1 170 ? -0.775 6.539 2.135 1 95.06 170 PHE B N 1
ATOM 2806 C CA . PHE B 1 170 ? -1.801 5.957 2.99 1 95.06 170 PHE B CA 1
ATOM 2807 C C . PHE B 1 170 ? -1.562 6.324 4.449 1 95.06 170 PHE B C 1
ATOM 2809 O O . PHE B 1 170 ? -2.498 6.348 5.25 1 95.06 170 PHE B O 1
ATOM 2816 N N . GLN B 1 171 ? -0.361 6.535 4.82 1 95.81 171 GLN B N 1
ATOM 2817 C CA . GLN B 1 171 ? -0.127 7.141 6.129 1 95.81 171 GLN B CA 1
ATOM 2818 C C . GLN B 1 171 ? -0.811 8.5 6.238 1 95.81 171 GLN B C 1
ATOM 2820 O O . GLN B 1 171 ? -1.446 8.805 7.25 1 95.81 171 GLN B O 1
ATOM 2825 N N . VAL B 1 172 ? -0.674 9.297 5.172 1 98 172 VAL B N 1
ATOM 2826 C CA . VAL B 1 172 ? -1.295 10.617 5.129 1 98 172 VAL B CA 1
ATOM 2827 C C . VAL B 1 172 ? -2.811 10.477 5.246 1 98 172 VAL B C 1
ATOM 2829 O O . VAL B 1 172 ? -3.449 11.211 6.004 1 98 172 VAL B O 1
ATOM 2832 N N . LEU B 1 173 ? -3.395 9.523 4.559 1 97.81 173 LEU B N 1
ATOM 2833 C CA . LEU B 1 173 ? -4.84 9.32 4.578 1 97.81 173 LEU B CA 1
ATOM 2834 C C . LEU B 1 173 ? -5.297 8.812 5.941 1 97.81 173 LEU B C 1
ATOM 2836 O O . LEU B 1 173 ? -6.379 9.164 6.41 1 97.81 173 LEU B O 1
ATOM 2840 N N . ASN B 1 174 ? -4.496 8.023 6.551 1 96 174 ASN B N 1
ATOM 2841 C CA . ASN B 1 174 ? -4.828 7.562 7.898 1 96 174 ASN B CA 1
ATOM 2842 C C . ASN B 1 174 ? -4.746 8.695 8.914 1 96 174 ASN B C 1
ATOM 2844 O O . ASN B 1 174 ? -5.562 8.773 9.836 1 96 174 ASN B O 1
ATOM 2848 N N . ASP B 1 175 ? -3.713 9.477 8.734 1 98.06 175 ASP B N 1
ATOM 2849 C CA . ASP B 1 175 ? -3.621 10.672 9.578 1 98.06 175 ASP B CA 1
ATOM 2850 C C . ASP B 1 175 ? -4.84 11.57 9.391 1 98.06 175 ASP B C 1
ATOM 2852 O O . ASP B 1 175 ? -5.379 12.109 10.359 1 98.06 175 ASP B O 1
ATOM 2856 N N . LEU B 1 176 ? -5.32 11.688 8.164 1 98.06 176 LEU B N 1
ATOM 2857 C CA . LEU B 1 176 ? -6.52 12.461 7.848 1 98.06 176 LEU B CA 1
ATOM 2858 C C . LEU B 1 176 ? -7.738 11.875 8.555 1 98.06 176 LEU B C 1
ATOM 2860 O O . LEU B 1 176 ? -8.555 12.617 9.102 1 98.06 176 LEU B O 1
ATOM 2864 N N . ARG B 1 177 ? -7.84 10.625 8.516 1 96.88 177 ARG B N 1
ATOM 2865 C CA . ARG B 1 177 ? -8.945 9.953 9.195 1 96.88 177 ARG B CA 1
ATOM 2866 C C . ARG B 1 177 ? -8.938 10.266 10.688 1 96.88 177 ARG B C 1
ATOM 2868 O O . ARG B 1 177 ? -9.984 10.57 11.266 1 96.88 177 ARG B O 1
ATOM 2875 N N . CYS B 1 178 ? -7.766 10.219 11.234 1 97.44 178 CYS B N 1
ATOM 2876 C CA . CYS B 1 178 ? -7.637 10.516 12.656 1 97.44 178 CYS B CA 1
ATOM 2877 C C . CYS B 1 178 ? -8.023 11.961 12.945 1 97.44 178 CYS B C 1
ATOM 2879 O O . CYS B 1 178 ? -8.727 12.234 13.914 1 97.44 178 CYS B O 1
ATOM 2881 N N . ALA B 1 179 ? -7.562 12.852 12.125 1 96.81 179 ALA B N 1
ATOM 2882 C CA . ALA B 1 179 ? -7.938 14.258 12.281 1 96.81 179 ALA B CA 1
ATOM 2883 C C . ALA B 1 179 ? -9.445 14.438 12.156 1 96.81 179 ALA B C 1
ATOM 2885 O O . ALA B 1 179 ? -10.055 15.203 12.906 1 96.81 179 ALA B O 1
ATOM 2886 N N . ALA B 1 180 ? -10.039 13.711 11.273 1 96.19 180 ALA B N 1
ATOM 2887 C CA . ALA B 1 180 ? -11.469 13.812 11.008 1 96.19 180 ALA B CA 1
ATOM 2888 C C . ALA B 1 180 ? -12.281 13.234 12.164 1 96.19 180 ALA B C 1
ATOM 2890 O O . ALA B 1 180 ? -13.438 13.625 12.375 1 96.19 180 ALA B O 1
ATOM 2891 N N . GLN B 1 181 ? -11.703 12.375 12.859 1 95.06 181 GLN B N 1
ATOM 2892 C CA . GLN B 1 181 ? -12.367 11.758 14.008 1 95.06 181 GLN B CA 1
ATOM 2893 C C . GLN B 1 181 ? -12.352 12.68 15.219 1 95.06 181 GLN B C 1
ATOM 2895 O O . GLN B 1 181 ? -13.039 12.43 16.203 1 95.06 181 GLN B O 1
ATOM 2900 N N . ARG B 1 182 ? -11.562 13.688 15.125 1 93.44 182 ARG B N 1
ATOM 2901 C CA . ARG B 1 182 ? -11.469 14.68 16.203 1 93.44 182 ARG B CA 1
ATOM 2902 C C . ARG B 1 182 ? -11.117 14.016 17.531 1 93.44 182 ARG B C 1
ATOM 2904 O O . ARG B 1 182 ? -10.133 13.273 17.609 1 93.44 182 ARG B O 1
ATOM 2911 N N . GLU B 1 183 ? -11.891 14.164 18.531 1 91.88 183 GLU B N 1
ATOM 2912 C CA . GLU B 1 183 ? -11.57 13.672 19.859 1 91.88 183 GLU B CA 1
ATOM 2913 C C . GLU B 1 183 ? -11.711 12.156 19.953 1 91.88 183 GLU B C 1
ATOM 2915 O O . GLU B 1 183 ? -11.227 11.531 20.891 1 91.88 183 GLU B O 1
ATOM 2920 N N . ASP B 1 184 ? -12.266 11.539 18.969 1 91.81 184 ASP B N 1
ATOM 2921 C CA . ASP B 1 184 ? -12.508 10.102 18.984 1 91.81 184 ASP B CA 1
ATOM 2922 C C . ASP B 1 184 ? -11.289 9.336 18.469 1 91.81 184 ASP B C 1
ATOM 2924 O O . ASP B 1 184 ? -11.25 8.109 18.547 1 91.81 184 ASP B O 1
ATOM 2928 N N . CYS B 1 185 ? -10.328 10.117 18 1 93.75 185 CYS B N 1
ATOM 2929 C CA . CYS B 1 185 ? -9.109 9.453 17.547 1 93.75 185 CYS B CA 1
ATOM 2930 C C . CYS B 1 185 ? -8.227 9.055 18.719 1 93.75 185 CYS B C 1
ATOM 2932 O O . CYS B 1 185 ? -7.816 9.906 19.5 1 93.75 185 CYS B O 1
ATOM 2934 N N . THR B 1 186 ? -8.133 7.762 18.906 1 87.69 186 THR B N 1
ATOM 2935 C CA . THR B 1 186 ? -7.297 7.25 19.984 1 87.69 186 THR B CA 1
ATOM 2936 C C . THR B 1 186 ? -6.227 6.309 19.453 1 87.69 186 THR B C 1
ATOM 2938 O O . THR B 1 186 ? -6.422 5.66 18.422 1 87.69 186 THR B O 1
#

Sequence (372 aa):
MVCYGVTIILVGTLGSLLVGAFPQVTPKKSCSLSKYQFPAPLELKAVWRMKEQFEDIMLLTNRKCNTRLFHRKWDIAELSVPDRITLVEAELDLTITVLTNPTTQRLAETCQQPLAFLTQVQEDLRDCLALEAPSHQPSGKLRHWLQKLETAKKKETAGCLEASAILHIFQVLNDLRCAAQREDCTMVCYGVTIILVGTLGSLLVGAFPQVTPKKSCSLSKYQFPAPLELKAVWRMKEQFEDIMLLTNRKCNTRLFHRKWDIAELSVPDRITLVEAELDLTITVLTNPTTQRLAETCQQPLAFLTQVQEDLRDCLALEAPSHQPSGKLRHWLQKLETAKKKETAGCLEASAILHIFQVLNDLRCAAQREDCT

pLDDT: mean 85.71, std 20.22, range [30.7, 98.62]